Protein AF-A0A1I7WPS5-F1 (afdb_monomer)

Structure (mmCIF, N/CA/C/O backbone):
data_AF-A0A1I7WPS5-F1
#
_entry.id   AF-A0A1I7WPS5-F1
#
loop_
_atom_site.group_PDB
_atom_site.id
_atom_site.type_symbol
_atom_site.label_atom_id
_atom_site.label_alt_id
_atom_site.label_comp_id
_atom_site.label_asym_id
_atom_site.label_entity_id
_atom_site.label_seq_id
_atom_site.pdbx_PDB_ins_code
_atom_site.Cartn_x
_atom_site.Cartn_y
_atom_site.Cartn_z
_atom_site.occupancy
_atom_site.B_iso_or_equiv
_atom_site.auth_seq_id
_atom_site.auth_comp_id
_atom_site.auth_asym_id
_atom_site.auth_atom_id
_atom_site.pdbx_PDB_model_num
ATOM 1 N N . MET A 1 1 ? -42.623 -44.400 29.739 1.00 67.88 1 MET A N 1
ATOM 2 C CA . MET A 1 1 ? -42.065 -43.959 28.445 1.00 67.88 1 MET A CA 1
ATOM 3 C C . MET A 1 1 ? -41.723 -42.488 28.600 1.00 67.88 1 MET A C 1
ATOM 5 O O . MET A 1 1 ? -42.603 -41.739 29.002 1.00 67.88 1 MET A O 1
ATOM 9 N N . PHE A 1 2 ? -40.455 -42.109 28.442 1.00 77.88 2 PHE A N 1
ATOM 10 C CA . PHE A 1 2 ? -40.038 -40.705 28.512 1.00 77.88 2 PHE A CA 1
ATOM 11 C C . PHE A 1 2 ? -40.320 -40.068 27.149 1.00 77.88 2 PHE A C 1
ATOM 13 O O . PHE A 1 2 ? -40.057 -40.701 26.129 1.00 77.88 2 PHE A O 1
ATOM 20 N N . ILE A 1 3 ? -40.912 -38.878 27.134 1.00 79.94 3 ILE A N 1
ATOM 21 C CA . ILE A 1 3 ? -41.186 -38.133 25.903 1.00 79.94 3 ILE A CA 1
ATOM 22 C C . ILE A 1 3 ? -40.088 -37.085 25.791 1.00 79.94 3 ILE A C 1
ATOM 24 O O . ILE A 1 3 ? -39.922 -36.267 26.696 1.00 79.94 3 ILE A O 1
ATOM 28 N N . GLU A 1 4 ? -39.309 -37.156 24.719 1.00 84.88 4 GLU A N 1
ATOM 29 C CA . GLU A 1 4 ? -38.260 -36.182 24.444 1.00 84.88 4 GLU A CA 1
ATOM 30 C C . GLU A 1 4 ? -38.893 -34.837 24.084 1.00 84.88 4 GLU A C 1
ATOM 32 O O . GLU A 1 4 ? -39.862 -34.766 23.327 1.00 84.88 4 GLU A O 1
ATOM 37 N N . THR A 1 5 ? -38.362 -33.764 24.659 1.00 85.94 5 THR A N 1
ATOM 38 C CA . THR A 1 5 ? -38.745 -32.401 24.306 1.00 85.94 5 THR A CA 1
ATOM 39 C C . THR A 1 5 ? -37.765 -31.841 23.287 1.00 85.94 5 THR A C 1
ATOM 41 O O . THR A 1 5 ? -36.549 -31.937 23.458 1.00 85.94 5 THR A O 1
ATOM 44 N N . GLU A 1 6 ? -38.291 -31.213 22.238 1.00 84.38 6 GLU A N 1
ATOM 45 C CA . GLU A 1 6 ? -37.469 -30.474 21.284 1.00 84.38 6 GLU A CA 1
ATOM 46 C C . GLU A 1 6 ? -37.137 -29.078 21.807 1.00 84.38 6 GLU A C 1
ATOM 48 O O . GLU A 1 6 ? -37.946 -28.404 22.455 1.00 84.38 6 GLU A O 1
ATOM 53 N N . ARG A 1 7 ? -35.912 -28.635 21.523 1.00 79.06 7 ARG A N 1
ATOM 54 C CA . ARG A 1 7 ? -35.453 -27.304 21.898 1.00 79.06 7 ARG A CA 1
ATOM 55 C C . ARG A 1 7 ? -35.946 -26.293 20.869 1.00 79.06 7 ARG A C 1
ATOM 57 O O . ARG A 1 7 ? -35.802 -26.501 19.671 1.00 79.06 7 ARG A O 1
ATOM 64 N N . THR A 1 8 ? -36.462 -25.166 21.337 1.00 84.69 8 THR A N 1
ATOM 65 C CA . THR A 1 8 ? -36.801 -24.035 20.473 1.00 84.69 8 THR A CA 1
ATOM 66 C C . THR A 1 8 ? -35.539 -23.433 19.853 1.00 84.69 8 THR A C 1
ATOM 68 O O . THR A 1 8 ? -34.629 -22.990 20.560 1.00 84.69 8 THR A O 1
ATOM 71 N N . GLU A 1 9 ? -35.480 -23.410 18.520 1.00 80.50 9 GLU A N 1
ATOM 72 C CA . GLU A 1 9 ? -34.372 -22.798 17.788 1.00 80.50 9 GLU A CA 1
ATOM 73 C C . GLU A 1 9 ? -34.313 -21.282 18.023 1.00 80.50 9 GLU A C 1
ATOM 75 O O . GLU A 1 9 ? -35.327 -20.584 18.077 1.00 80.50 9 GLU A O 1
ATOM 80 N N . GLY A 1 10 ? -33.098 -20.756 18.186 1.00 75.00 10 GLY A N 1
ATOM 81 C CA . GLY A 1 10 ? -32.844 -19.316 18.287 1.00 75.00 10 GLY A CA 1
ATOM 82 C C . GLY A 1 10 ? -33.144 -18.668 19.643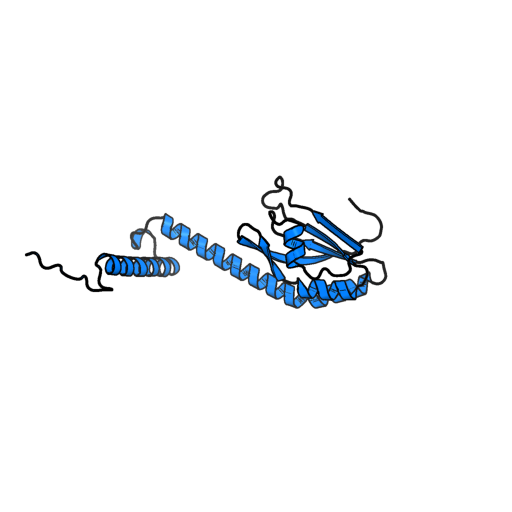 1.00 75.00 10 GLY A C 1
ATOM 83 O O . GLY A 1 10 ? -32.898 -17.468 19.798 1.00 75.00 10 GLY A O 1
ATOM 84 N N . VAL A 1 11 ? -33.630 -19.428 20.633 1.00 80.06 11 VAL A N 1
ATOM 85 C CA . VAL A 1 11 ? -33.875 -18.931 21.996 1.00 80.06 11 VAL A CA 1
ATOM 86 C C . VAL A 1 11 ? -33.084 -19.764 23.001 1.00 80.06 11 VAL A C 1
ATOM 88 O O . VAL A 1 11 ? -33.579 -20.695 23.633 1.00 80.06 11 VAL A O 1
ATOM 91 N N . SER A 1 12 ? -31.811 -19.406 23.153 1.00 85.25 12 SER A N 1
ATOM 92 C CA . SER A 1 12 ? -30.935 -19.930 24.197 1.00 85.25 12 SER A CA 1
ATOM 93 C C . SER A 1 12 ? -30.601 -18.830 25.200 1.00 85.25 12 SER A C 1
ATOM 95 O O . SER A 1 12 ? -30.326 -17.691 24.820 1.00 85.25 12 SER A O 1
ATOM 97 N N . THR A 1 13 ? -30.560 -19.170 26.488 1.00 88.06 13 THR A N 1
ATOM 98 C CA . THR A 1 13 ? -30.052 -18.266 27.531 1.00 88.06 13 THR A CA 1
ATOM 99 C C . THR A 1 13 ? -28.637 -17.786 27.205 1.00 88.06 13 THR A C 1
ATOM 101 O O . THR A 1 13 ? -28.341 -16.608 27.383 1.00 88.06 13 THR A O 1
ATOM 104 N N . SER A 1 14 ? -27.792 -18.650 26.634 1.00 85.62 14 SER A N 1
ATOM 105 C CA . SER A 1 14 ? -26.451 -18.283 26.163 1.00 85.62 14 SER A CA 1
ATOM 106 C C . SER A 1 14 ? -26.482 -17.251 25.030 1.00 85.62 14 SER A C 1
ATOM 108 O O . SER A 1 14 ? -25.713 -16.295 25.068 1.00 85.62 14 SER A O 1
ATOM 110 N N . ASP A 1 15 ? -27.402 -17.380 24.066 1.00 83.44 15 ASP A N 1
ATOM 111 C CA . ASP A 1 15 ? -27.525 -16.424 22.954 1.00 83.44 15 ASP A CA 1
ATOM 112 C C . ASP A 1 15 ? -27.966 -15.042 23.436 1.00 83.44 15 ASP A C 1
ATOM 114 O O . ASP A 1 15 ? -27.448 -14.020 22.978 1.00 83.44 15 ASP A O 1
ATOM 118 N N . VAL A 1 16 ? -28.902 -15.000 24.388 1.00 85.62 16 VAL A N 1
ATOM 119 C CA . VAL A 1 16 ? -29.347 -13.752 25.019 1.00 85.62 16 VAL A CA 1
ATOM 120 C C . VAL A 1 16 ? -28.184 -13.090 25.764 1.00 85.62 16 VAL A C 1
ATOM 122 O O . VAL A 1 16 ? -27.934 -11.900 25.570 1.00 85.62 16 VAL A O 1
ATOM 125 N N . VAL A 1 17 ? -27.416 -13.859 26.544 1.00 87.06 17 VAL A N 1
ATOM 126 C CA . VAL A 1 17 ? -26.230 -13.360 27.262 1.00 87.06 17 VAL A CA 1
ATOM 127 C C . VAL A 1 17 ? -25.177 -12.811 26.292 1.00 87.06 17 VAL A C 1
ATOM 129 O O . VAL A 1 17 ? -24.692 -11.696 26.482 1.00 87.06 17 VAL A O 1
ATOM 132 N N . CYS A 1 18 ? -24.863 -13.523 25.206 1.00 83.81 18 CYS A N 1
ATOM 133 C CA . CYS A 1 18 ? -23.894 -13.061 24.209 1.00 83.81 18 CYS A CA 1
ATOM 134 C C . CYS A 1 18 ? -24.326 -11.765 23.499 1.00 83.81 18 CYS A C 1
ATOM 136 O O . CYS A 1 18 ? -23.474 -10.935 23.172 1.00 83.81 18 CYS A O 1
ATOM 138 N N . ARG A 1 19 ? -25.630 -11.553 23.268 1.00 86.19 19 ARG A N 1
ATOM 139 C CA . ARG A 1 19 ? -26.151 -10.292 22.704 1.00 86.19 19 ARG A CA 1
ATOM 140 C C . ARG A 1 19 ? -25.960 -9.121 23.670 1.00 86.19 19 ARG A C 1
ATOM 142 O O . ARG A 1 19 ? -25.447 -8.086 23.254 1.00 86.19 19 ARG A O 1
ATOM 149 N N . ILE A 1 20 ? -26.277 -9.316 24.952 1.00 87.50 20 ILE A N 1
ATOM 150 C CA . ILE A 1 20 ? -26.088 -8.298 25.999 1.00 87.50 20 ILE A CA 1
ATOM 151 C C . ILE A 1 20 ? -24.611 -7.898 26.109 1.00 87.50 20 ILE A C 1
ATOM 153 O O . ILE A 1 20 ? -24.293 -6.710 26.118 1.00 87.50 20 ILE A O 1
ATOM 157 N N . ILE A 1 21 ? -23.698 -8.875 26.128 1.00 83.44 21 ILE A N 1
ATOM 158 C CA . ILE A 1 21 ? -22.249 -8.619 26.200 1.00 83.44 21 ILE A CA 1
ATOM 159 C C . ILE A 1 21 ? -21.765 -7.832 24.972 1.00 83.44 21 ILE A C 1
ATOM 161 O O . ILE A 1 21 ? -21.022 -6.862 25.106 1.00 83.44 21 ILE A O 1
ATOM 165 N N . ARG A 1 22 ? -22.226 -8.192 23.767 1.00 82.75 22 ARG A N 1
ATOM 166 C CA . ARG A 1 22 ? -21.873 -7.477 22.529 1.00 82.75 22 ARG A CA 1
ATOM 167 C C . ARG A 1 22 ? -22.302 -6.009 22.562 1.00 82.75 22 ARG A C 1
ATOM 169 O O . ARG A 1 22 ? -21.575 -5.140 22.074 1.00 82.75 22 ARG A O 1
ATOM 176 N N . ASP A 1 23 ? -23.483 -5.729 23.100 1.00 85.44 23 ASP A N 1
ATOM 177 C CA . ASP A 1 23 ? -23.988 -4.363 23.216 1.00 85.44 23 ASP A CA 1
ATOM 178 C C . ASP A 1 23 ? -23.282 -3.586 24.338 1.00 85.44 23 ASP A C 1
ATOM 180 O O . ASP A 1 23 ? -23.029 -2.387 24.179 1.00 85.44 23 ASP A O 1
ATOM 184 N N . TYR A 1 24 ? -22.849 -4.270 25.404 1.00 83.75 24 TYR A N 1
ATOM 185 C CA . TYR A 1 24 ? -21.986 -3.700 26.440 1.00 83.75 24 TYR A CA 1
ATOM 186 C C . TYR A 1 24 ? -20.623 -3.264 25.880 1.00 83.75 24 TYR A C 1
ATOM 188 O O . TYR A 1 24 ? -20.211 -2.124 26.097 1.00 83.75 24 TYR A O 1
ATOM 196 N N . ASP A 1 25 ? -19.965 -4.088 25.062 1.00 80.31 25 ASP A N 1
ATOM 197 C CA . ASP A 1 25 ? -18.700 -3.711 24.414 1.00 80.31 25 ASP A CA 1
ATOM 198 C C . ASP A 1 25 ? -18.851 -2.452 23.552 1.00 80.31 25 ASP A C 1
ATOM 200 O O . ASP A 1 25 ? -18.015 -1.544 23.597 1.00 80.31 25 ASP A O 1
ATOM 204 N N . LYS A 1 26 ? -19.937 -2.357 22.775 1.00 83.75 26 LYS A N 1
ATOM 205 C CA . LYS A 1 26 ? -20.237 -1.156 21.977 1.00 83.75 26 LYS A CA 1
ATOM 206 C C . LYS A 1 26 ? -20.476 0.068 22.862 1.00 83.75 26 LYS A C 1
ATOM 208 O O . LYS A 1 26 ? -20.020 1.161 22.519 1.00 83.75 26 LYS A O 1
ATOM 213 N N . TYR A 1 27 ? -21.184 -0.100 23.978 1.00 83.12 27 TYR A N 1
ATOM 214 C CA . TYR A 1 27 ? -21.426 0.962 24.952 1.00 83.12 27 TYR A CA 1
ATOM 215 C C . TYR A 1 27 ? -20.113 1.483 25.550 1.00 83.12 27 TYR A C 1
ATOM 217 O O . TYR A 1 27 ? -19.892 2.695 25.577 1.00 83.12 27 TYR A O 1
ATOM 225 N N . VAL A 1 28 ? -19.213 0.587 25.957 1.00 83.25 28 VAL A N 1
ATOM 226 C CA . VAL A 1 28 ? -17.917 0.939 26.551 1.00 83.25 28 VAL A CA 1
ATOM 227 C C . VAL A 1 28 ? -17.066 1.747 25.574 1.00 83.25 28 VAL A C 1
ATOM 229 O O . VAL A 1 28 ? -16.639 2.849 25.915 1.00 83.25 28 VAL A O 1
ATOM 232 N N . ARG A 1 29 ? -16.867 1.267 24.337 1.00 80.88 29 ARG A N 1
ATOM 233 C CA . ARG A 1 29 ? -16.031 1.980 23.347 1.00 80.88 29 ARG A CA 1
ATOM 234 C C . ARG A 1 29 ? -16.549 3.383 23.057 1.00 80.88 29 ARG A C 1
ATOM 236 O O . ARG A 1 29 ? -15.775 4.335 23.020 1.00 80.88 29 ARG A O 1
ATOM 243 N N . ARG A 1 30 ? -17.866 3.524 22.899 1.00 82.88 30 ARG A N 1
ATOM 244 C CA . ARG A 1 30 ? -18.506 4.807 22.597 1.00 82.88 30 ARG A CA 1
ATOM 245 C C . ARG A 1 30 ? -18.359 5.814 23.740 1.00 82.88 30 ARG A C 1
ATOM 247 O O . ARG A 1 30 ? -18.147 6.994 23.482 1.00 82.88 30 ARG A O 1
ATOM 254 N N . ASN A 1 31 ? -18.485 5.374 24.992 1.00 80.38 31 ASN A N 1
ATOM 255 C CA . ASN A 1 31 ? -18.332 6.266 26.144 1.00 80.38 31 ASN A CA 1
ATOM 256 C C . ASN A 1 31 ? -16.862 6.611 26.415 1.00 80.38 31 ASN A C 1
ATOM 258 O O . ASN A 1 31 ? -16.562 7.761 26.721 1.00 80.38 31 ASN A O 1
ATOM 262 N N . LEU A 1 32 ? -15.933 5.679 26.188 1.00 80.44 32 LEU A N 1
ATOM 263 C CA . LEU A 1 32 ? -14.500 5.983 26.227 1.00 80.44 32 LEU A CA 1
ATOM 264 C C . LEU A 1 32 ? -14.110 7.024 25.166 1.00 80.44 32 LEU A C 1
ATOM 266 O O . LEU A 1 32 ? -13.383 7.962 25.474 1.00 80.44 32 LEU A O 1
ATOM 270 N N . GLN A 1 33 ? -14.645 6.921 23.943 1.00 78.31 33 GLN A N 1
ATOM 271 C CA . GLN A 1 33 ? -14.448 7.932 22.891 1.00 78.31 33 GLN A CA 1
ATOM 272 C C . GLN A 1 33 ? -15.013 9.312 23.263 1.00 78.31 33 GLN A C 1
ATOM 274 O O . GLN A 1 33 ? -14.508 10.325 22.790 1.00 78.31 33 GLN A O 1
ATOM 279 N N . ARG A 1 34 ? -16.041 9.365 24.117 1.00 81.81 34 ARG A N 1
ATOM 280 C CA . ARG A 1 34 ? -16.627 10.613 24.635 1.00 81.81 34 ARG A CA 1
ATOM 281 C C . ARG A 1 34 ? -15.880 11.197 25.837 1.00 81.81 34 ARG A C 1
ATOM 283 O O . ARG A 1 34 ? -16.218 12.297 26.255 1.00 81.81 34 ARG A O 1
ATOM 290 N N . GLY A 1 35 ? -14.881 10.491 26.369 1.00 76.75 35 GLY A N 1
ATOM 291 C CA . GLY A 1 35 ? -14.031 10.969 27.462 1.00 76.75 35 GLY A CA 1
ATOM 292 C C . GLY A 1 35 ? -14.410 10.480 28.862 1.00 76.75 35 GLY A C 1
ATOM 293 O O . GLY A 1 35 ? -13.817 10.950 29.828 1.00 76.75 35 GLY A O 1
ATOM 294 N N . TYR A 1 36 ? -15.349 9.536 28.997 1.00 80.69 36 TYR A N 1
ATOM 295 C CA . TYR A 1 36 ? -15.648 8.921 30.297 1.00 80.69 36 TYR A CA 1
ATOM 296 C C . TYR A 1 36 ? -14.483 8.051 30.782 1.00 80.69 36 TYR A C 1
ATOM 298 O O . TYR A 1 36 ? -13.814 7.379 29.991 1.00 80.69 36 TYR A O 1
ATOM 306 N N . SER A 1 37 ? -14.244 8.039 32.093 1.00 73.62 37 SER A N 1
ATOM 307 C CA . SER A 1 37 ? -13.131 7.292 32.683 1.00 73.62 37 SER A CA 1
ATOM 308 C C . SER A 1 37 ? -13.448 5.799 32.792 1.00 73.62 37 SER A C 1
ATOM 310 O O . SER A 1 37 ? -14.566 5.396 33.108 1.00 73.62 37 SER A O 1
ATOM 312 N N . ALA A 1 38 ? -12.430 4.950 32.621 1.00 74.31 38 ALA A N 1
ATOM 313 C CA . ALA A 1 38 ? -12.534 3.496 32.805 1.00 74.31 38 ALA A CA 1
ATOM 314 C C . ALA A 1 38 ? -13.156 3.113 34.161 1.00 74.31 38 ALA A C 1
ATOM 316 O O . ALA A 1 38 ? -13.923 2.156 34.262 1.00 74.31 38 ALA A O 1
ATOM 317 N N . LYS A 1 39 ? -12.832 3.904 35.196 1.00 75.12 39 LYS A N 1
ATOM 318 C CA . LYS A 1 39 ? -13.329 3.723 36.564 1.00 75.12 39 LYS A CA 1
ATOM 319 C C . LYS A 1 39 ? -14.836 3.966 36.672 1.00 75.12 39 LYS A C 1
ATOM 321 O O . LYS A 1 39 ? -15.492 3.277 37.440 1.00 75.12 39 LYS A O 1
ATOM 326 N N . GLU A 1 40 ? -15.380 4.898 35.892 1.00 78.81 40 GLU A N 1
ATOM 327 C CA . GLU A 1 40 ? -16.816 5.226 35.872 1.00 78.81 40 GLU A CA 1
ATOM 328 C C . GLU A 1 40 ? -17.630 4.167 35.122 1.00 78.81 40 GLU A C 1
ATOM 330 O O . GLU A 1 40 ? -18.792 3.927 35.432 1.00 78.81 40 GLU A O 1
ATOM 335 N N . LEU A 1 41 ? -17.003 3.497 34.154 1.00 78.38 41 LEU A N 1
ATOM 336 C CA . LEU A 1 41 ? -17.609 2.434 33.351 1.00 78.38 41 LEU A CA 1
ATOM 337 C C . LEU A 1 41 ? -17.407 1.029 33.951 1.00 78.38 41 LEU A C 1
ATOM 339 O O . LEU A 1 41 ? -17.876 0.052 33.370 1.00 78.38 41 LEU A O 1
ATOM 343 N N . ASN A 1 42 ? -16.722 0.926 35.099 1.00 75.31 42 ASN A N 1
ATOM 344 C CA . ASN A 1 42 ? -16.299 -0.326 35.738 1.00 75.31 42 ASN A CA 1
ATOM 345 C C . ASN A 1 42 ? -15.574 -1.289 34.773 1.00 75.31 42 ASN A C 1
ATOM 347 O O . ASN A 1 42 ? -15.730 -2.508 34.843 1.00 75.31 42 ASN A O 1
ATOM 351 N N . VAL A 1 43 ? -14.786 -0.733 33.848 1.00 77.69 43 VAL A N 1
ATOM 352 C CA . VAL A 1 43 ? -13.994 -1.501 32.882 1.00 77.69 43 VAL A CA 1
ATOM 353 C C . VAL A 1 43 ? -12.517 -1.444 33.241 1.00 77.69 43 VAL A C 1
ATOM 355 O O . VAL A 1 43 ? -11.975 -0.398 33.598 1.00 77.69 43 VAL A O 1
ATOM 358 N N . GLY A 1 44 ? -11.844 -2.590 33.142 1.00 72.31 44 GLY A N 1
ATOM 359 C CA . GLY A 1 44 ? -10.414 -2.686 33.415 1.00 72.31 44 GLY A CA 1
ATOM 360 C C . GLY A 1 44 ? -9.569 -1.828 32.463 1.00 72.31 44 GLY A C 1
ATOM 361 O O . GLY A 1 44 ? -9.937 -1.589 31.312 1.00 72.31 44 GLY A O 1
ATOM 362 N N . PHE A 1 45 ? -8.386 -1.418 32.929 1.00 68.19 45 PHE A N 1
ATOM 363 C CA . PHE A 1 45 ? -7.419 -0.586 32.192 1.00 68.19 45 PHE A CA 1
ATOM 364 C C . PHE A 1 45 ? -7.083 -1.108 30.778 1.00 68.19 45 PHE A C 1
ATOM 366 O O . PHE A 1 45 ? -6.850 -0.327 29.855 1.00 68.19 45 PHE A O 1
ATOM 373 N N . LEU A 1 46 ? -7.118 -2.430 30.584 1.00 65.69 46 LEU A N 1
ATOM 374 C CA . LEU A 1 46 ? -6.806 -3.093 29.314 1.00 65.69 46 LEU A CA 1
ATOM 375 C C . LEU A 1 46 ? -7.786 -2.732 28.187 1.00 65.69 46 LEU A C 1
ATOM 377 O O . LEU A 1 46 ? -7.351 -2.485 27.063 1.00 65.69 46 LEU A O 1
ATOM 381 N N . ALA A 1 47 ? -9.088 -2.637 28.482 1.00 66.94 47 ALA A N 1
ATOM 382 C CA . ALA A 1 47 ? -10.100 -2.294 27.480 1.00 66.94 47 ALA A CA 1
ATOM 383 C C . ALA A 1 47 ? -9.920 -0.858 26.965 1.00 66.94 47 ALA A C 1
ATOM 385 O O . ALA A 1 47 ? -10.122 -0.574 25.784 1.00 66.94 47 ALA A O 1
ATOM 386 N N . VAL A 1 48 ? -9.489 0.051 27.841 1.00 68.62 48 VAL A N 1
ATOM 387 C CA . VAL A 1 48 ? -9.190 1.438 27.469 1.00 68.62 48 VAL A CA 1
ATOM 388 C C . VAL A 1 48 ? -7.925 1.523 26.628 1.00 68.62 48 VAL A C 1
ATOM 390 O O . VAL A 1 48 ? -7.942 2.156 25.575 1.00 68.62 48 VAL A O 1
ATOM 393 N N . SER A 1 49 ? -6.858 0.834 27.041 1.00 71.94 49 SER A N 1
ATOM 394 C CA . SER A 1 49 ? -5.603 0.774 26.283 1.00 71.94 49 SER A CA 1
ATOM 395 C C . SER A 1 49 ? -5.827 0.254 24.857 1.00 71.94 49 SER A C 1
ATOM 397 O O . SER A 1 49 ? -5.378 0.875 23.894 1.00 71.94 49 SER A O 1
ATOM 399 N N . MET A 1 50 ? -6.625 -0.810 24.706 1.00 71.19 50 MET A N 1
ATOM 400 C CA . MET A 1 50 ? -6.990 -1.375 23.403 1.00 71.19 50 MET A CA 1
ATOM 401 C C . MET A 1 50 ? -7.714 -0.355 22.510 1.00 71.19 50 MET A C 1
ATOM 403 O O . MET A 1 50 ? -7.387 -0.233 21.335 1.00 71.19 50 MET A O 1
ATOM 407 N N . ASN A 1 51 ? -8.652 0.426 23.061 1.00 68.81 51 ASN A N 1
ATOM 408 C CA . ASN A 1 51 ? -9.363 1.466 22.304 1.00 68.81 51 ASN A CA 1
ATOM 409 C C . ASN A 1 51 ? -8.439 2.603 21.850 1.00 68.81 51 ASN A C 1
ATOM 411 O O . ASN A 1 51 ? -8.537 3.067 20.716 1.00 68.81 51 ASN A O 1
ATOM 415 N N . VAL A 1 52 ? -7.524 3.049 22.713 1.00 76.38 52 VAL A N 1
ATOM 416 C CA . VAL A 1 52 ? -6.556 4.101 22.364 1.00 76.38 52 VAL A CA 1
ATOM 417 C C . VAL A 1 52 ? -5.595 3.617 21.280 1.00 76.38 52 VAL A C 1
ATOM 419 O O . VAL A 1 52 ? -5.305 4.358 20.339 1.00 76.38 52 VAL A O 1
ATOM 422 N N . ILE A 1 53 ? -5.117 2.376 21.391 1.00 80.75 53 ILE A N 1
ATOM 423 C CA . ILE A 1 53 ? -4.272 1.743 20.374 1.00 80.75 53 ILE A CA 1
ATOM 424 C C . ILE A 1 53 ? -5.039 1.626 19.057 1.00 80.75 53 ILE A C 1
ATOM 426 O O . ILE A 1 53 ? -4.498 1.998 18.020 1.00 80.75 53 ILE A O 1
ATOM 430 N N . GLN A 1 54 ? -6.303 1.201 19.097 1.00 75.50 54 GLN A N 1
ATOM 431 C CA . GLN A 1 54 ? -7.135 1.074 17.905 1.00 75.50 54 GLN A CA 1
ATOM 432 C C . GLN A 1 54 ? -7.292 2.417 17.178 1.00 75.50 54 GLN A C 1
ATOM 434 O O . GLN A 1 54 ? -6.993 2.495 15.994 1.00 75.50 54 GLN A O 1
ATOM 439 N N . ASN A 1 55 ? -7.615 3.500 17.892 1.00 78.62 55 ASN A N 1
ATOM 440 C CA . ASN A 1 55 ? -7.728 4.836 17.291 1.00 78.62 55 ASN A CA 1
ATOM 441 C C . ASN A 1 55 ? -6.396 5.321 16.676 1.00 78.62 55 ASN A C 1
ATOM 443 O O . ASN A 1 55 ? -6.375 5.958 15.620 1.00 78.62 55 ASN A O 1
ATOM 447 N N . LYS A 1 56 ? -5.257 5.022 17.320 1.00 80.69 56 LYS A N 1
ATOM 448 C CA . LYS A 1 56 ? -3.929 5.334 16.765 1.00 80.69 56 LYS A CA 1
ATOM 449 C C . LYS A 1 56 ? -3.654 4.539 15.491 1.00 80.69 56 LYS A C 1
ATOM 451 O O . LYS A 1 56 ? -3.153 5.103 14.526 1.00 80.69 56 LYS A O 1
ATOM 456 N N . VAL A 1 57 ? -3.998 3.255 15.472 1.00 76.50 57 VAL A N 1
ATOM 457 C CA . VAL A 1 57 ? -3.851 2.403 14.287 1.00 76.50 57 VAL A CA 1
ATOM 458 C C . VAL A 1 57 ? -4.758 2.886 13.156 1.00 76.50 57 VAL A C 1
ATOM 460 O O . VAL A 1 57 ? -4.302 2.977 12.020 1.00 76.50 57 VAL A O 1
ATOM 463 N N . ASP A 1 58 ? -6.003 3.248 13.454 1.00 79.06 58 ASP A N 1
ATOM 464 C CA . ASP A 1 58 ? -6.968 3.705 12.453 1.00 79.06 58 ASP A CA 1
ATOM 465 C C . ASP A 1 58 ? -6.547 5.051 11.840 1.00 79.06 58 ASP A C 1
ATOM 467 O O . ASP A 1 58 ? -6.520 5.183 10.618 1.00 79.06 58 ASP A O 1
ATOM 471 N N . SER A 1 59 ? -6.083 6.007 12.654 1.00 80.75 59 SER A N 1
ATOM 472 C CA . SER A 1 59 ? -5.548 7.286 12.147 1.00 80.75 59 SER A CA 1
ATOM 473 C C . SER A 1 59 ? -4.244 7.138 11.353 1.00 80.75 59 SER A C 1
ATOM 475 O O . SER A 1 59 ? -3.985 7.913 10.432 1.00 8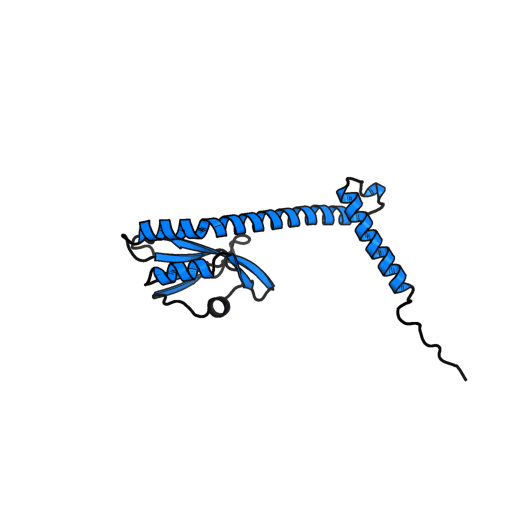0.75 59 SER A O 1
ATOM 477 N N . LEU A 1 60 ? -3.408 6.144 11.672 1.00 77.75 60 LEU A N 1
ATOM 478 C CA . LEU A 1 60 ? -2.234 5.808 10.862 1.00 77.75 60 LEU A CA 1
ATOM 479 C C . LEU A 1 60 ? -2.634 5.192 9.520 1.00 77.75 60 LEU A C 1
ATOM 481 O O . LEU A 1 60 ? -2.051 5.552 8.496 1.00 77.75 60 LEU A O 1
ATOM 485 N N . LYS A 1 61 ? -3.632 4.300 9.517 1.00 75.50 61 LYS A N 1
ATOM 486 C CA . LYS A 1 61 ? -4.182 3.714 8.289 1.00 75.50 61 LYS A CA 1
ATOM 487 C C . LYS A 1 61 ? -4.741 4.798 7.374 1.00 75.50 61 LYS A C 1
ATOM 489 O O . LYS A 1 61 ? -4.356 4.842 6.210 1.00 75.50 61 LYS A O 1
ATOM 494 N N . GLU A 1 62 ? -5.563 5.699 7.901 1.00 78.25 62 GLU A N 1
ATOM 495 C CA . GLU A 1 62 ? -6.148 6.809 7.141 1.00 78.25 62 GLU A CA 1
ATOM 496 C C . GLU A 1 62 ? -5.070 7.700 6.510 1.00 78.25 62 GLU A C 1
ATOM 498 O O . GLU A 1 62 ? -5.042 7.853 5.290 1.00 78.25 62 GLU A O 1
ATOM 503 N N . LYS A 1 63 ? -4.085 8.155 7.299 1.00 79.31 63 LYS A N 1
ATOM 504 C CA . LYS A 1 63 ? -2.945 8.928 6.778 1.00 79.31 63 LYS A CA 1
ATOM 505 C C . LYS A 1 63 ? -2.183 8.175 5.694 1.00 79.31 63 LYS A C 1
ATOM 507 O O . LYS A 1 63 ? -1.821 8.755 4.676 1.00 79.31 63 LYS A O 1
ATOM 512 N N . SER A 1 64 ? -1.916 6.883 5.893 1.00 73.75 64 SER A N 1
ATOM 513 C CA . SER A 1 64 ? -1.207 6.083 4.889 1.00 73.75 64 SER A CA 1
ATOM 514 C C . SER A 1 64 ? -1.980 5.963 3.573 1.00 73.75 64 SER A C 1
ATOM 516 O O . SER A 1 64 ? -1.369 6.087 2.514 1.00 73.75 64 SER A O 1
ATOM 518 N N . LEU A 1 65 ? -3.307 5.795 3.625 1.00 76.69 65 LEU A N 1
ATOM 519 C CA . LEU A 1 65 ? -4.165 5.773 2.439 1.00 76.69 65 LEU A CA 1
ATOM 520 C C . LEU A 1 65 ? -4.162 7.130 1.721 1.00 76.69 65 LEU A C 1
ATOM 522 O O . LEU A 1 65 ? -4.035 7.171 0.499 1.00 76.69 65 LEU A O 1
ATOM 526 N N . GLU A 1 66 ? -4.228 8.238 2.462 1.00 81.81 66 GLU A N 1
ATOM 527 C CA . GLU A 1 66 ? -4.121 9.588 1.895 1.00 81.81 66 GLU A CA 1
ATOM 528 C C . GLU A 1 66 ? -2.775 9.825 1.197 1.00 81.81 66 GLU A C 1
ATOM 530 O O . GLU A 1 66 ? -2.742 10.338 0.075 1.00 81.81 6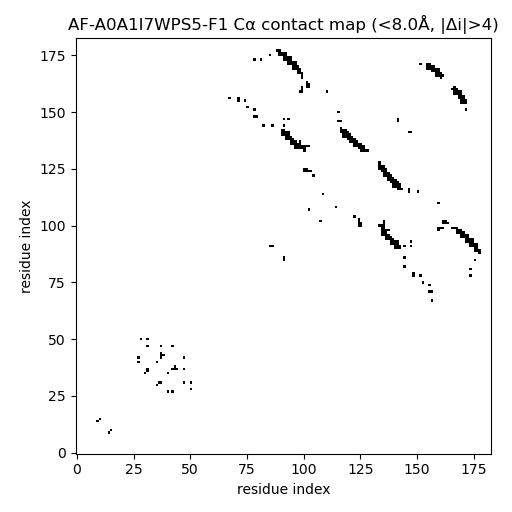6 GLU A O 1
ATOM 535 N N . PHE A 1 67 ? -1.661 9.413 1.816 1.00 78.38 67 PHE A N 1
ATOM 536 C CA . PHE A 1 67 ? -0.332 9.497 1.204 1.00 78.38 67 PHE A CA 1
ATOM 537 C C . PHE A 1 67 ? -0.250 8.691 -0.095 1.00 78.38 67 PHE A C 1
ATOM 539 O O . PHE A 1 67 ? 0.317 9.180 -1.069 1.00 78.38 67 PHE A O 1
ATOM 546 N N . ILE A 1 68 ? -0.832 7.488 -0.132 1.00 73.00 68 ILE A N 1
ATOM 547 C CA . ILE A 1 68 ? -0.857 6.645 -1.335 1.00 73.00 68 ILE A CA 1
ATOM 548 C C . ILE A 1 68 ? -1.685 7.301 -2.437 1.00 73.00 68 ILE A C 1
ATOM 550 O O . ILE A 1 68 ? -1.221 7.377 -3.570 1.00 73.00 68 ILE A O 1
ATOM 554 N N . ASN A 1 69 ? -2.869 7.823 -2.115 1.00 78.00 69 ASN A N 1
ATOM 555 C CA . ASN A 1 69 ? -3.712 8.515 -3.091 1.00 78.00 69 ASN A CA 1
ATOM 556 C C . ASN A 1 69 ? -3.014 9.759 -3.655 1.00 78.00 69 ASN A C 1
ATOM 558 O O . ASN A 1 69 ? -3.017 9.976 -4.865 1.00 78.00 69 ASN A O 1
ATOM 562 N N . THR A 1 70 ? -2.353 10.530 -2.789 1.00 80.00 70 THR A N 1
ATOM 563 C CA . THR A 1 70 ? -1.579 11.716 -3.186 1.00 80.00 70 THR A CA 1
ATOM 564 C C . THR A 1 70 ? -0.366 11.347 -4.041 1.00 80.00 70 THR A C 1
ATOM 566 O O . THR A 1 70 ? -0.023 12.063 -4.981 1.00 80.00 70 THR A O 1
ATOM 569 N N . TRP A 1 71 ? 0.305 10.236 -3.724 1.00 74.88 71 TRP A N 1
ATOM 570 C CA . TRP A 1 71 ? 1.424 9.733 -4.515 1.00 74.88 71 TRP A CA 1
ATOM 571 C C . TRP A 1 71 ? 0.950 9.255 -5.887 1.00 74.88 71 TRP A C 1
ATOM 573 O O . TRP A 1 71 ? 1.507 9.677 -6.892 1.00 74.88 71 TRP A O 1
ATOM 583 N N . LYS A 1 72 ? -0.139 8.481 -5.934 1.00 74.25 72 LYS A N 1
ATOM 584 C CA . LYS A 1 72 ? -0.746 7.971 -7.165 1.00 74.25 72 LYS A CA 1
ATOM 585 C C . LYS A 1 72 ? -1.211 9.084 -8.105 1.00 74.25 72 LYS A C 1
ATOM 587 O O . LYS A 1 72 ? -1.090 8.941 -9.311 1.00 74.25 72 LYS A O 1
ATOM 592 N N . SER A 1 73 ? -1.714 10.203 -7.576 1.00 78.38 73 SER A N 1
ATOM 593 C CA . SER A 1 73 ? -2.126 11.338 -8.413 1.00 78.38 73 SER A CA 1
ATOM 594 C C . SER A 1 73 ? -0.955 12.162 -8.957 1.00 78.38 73 SER A C 1
ATOM 596 O O . SER A 1 73 ? -1.147 12.925 -9.892 1.00 78.38 73 SER A O 1
ATOM 598 N N . ARG A 1 74 ? 0.232 12.080 -8.339 1.00 78.94 74 ARG A N 1
ATOM 599 C CA . ARG A 1 74 ? 1.426 12.865 -8.717 1.00 78.94 74 ARG A CA 1
ATOM 600 C C . ARG A 1 74 ? 2.492 12.044 -9.435 1.00 78.94 74 ARG A C 1
ATOM 602 O O . ARG A 1 74 ? 3.402 12.614 -10.029 1.00 78.94 74 ARG A O 1
ATOM 609 N N . SER A 1 75 ? 2.423 10.722 -9.332 1.00 74.88 75 SER A N 1
ATOM 610 C CA . SER A 1 75 ? 3.413 9.807 -9.887 1.00 74.88 75 SER A CA 1
ATOM 611 C C . SER A 1 75 ? 3.497 9.909 -11.398 1.00 74.88 75 SER A C 1
ATOM 613 O O . SER A 1 75 ? 4.598 9.838 -11.915 1.00 74.88 75 SER A O 1
ATOM 615 N N . ASP A 1 76 ? 2.375 10.094 -12.094 1.00 75.81 76 ASP A N 1
ATOM 616 C CA . ASP A 1 76 ? 2.346 10.048 -13.558 1.00 75.81 76 ASP A CA 1
ATOM 617 C C . ASP A 1 76 ? 3.110 11.231 -14.158 1.00 75.81 76 ASP A C 1
ATOM 619 O O . ASP A 1 76 ? 3.896 11.052 -15.085 1.00 75.81 76 ASP A O 1
ATOM 623 N N . ASP A 1 77 ? 2.942 12.422 -13.579 1.00 80.81 77 ASP A N 1
ATOM 624 C CA . ASP A 1 77 ? 3.695 13.618 -13.964 1.00 80.81 77 ASP A CA 1
ATOM 625 C C . ASP A 1 77 ? 5.170 13.477 -13.574 1.00 80.81 77 ASP A C 1
ATOM 627 O O . ASP A 1 77 ? 6.054 13.732 -14.383 1.00 80.81 77 ASP A O 1
ATOM 631 N N . PHE A 1 78 ? 5.452 12.962 -12.372 1.00 76.75 78 PHE A N 1
ATOM 632 C CA . PHE A 1 78 ? 6.826 12.727 -11.925 1.00 76.75 78 PHE A CA 1
ATOM 633 C C . PHE A 1 78 ? 7.568 11.711 -12.806 1.00 76.75 78 PHE A C 1
ATOM 635 O O . PHE A 1 78 ? 8.742 11.897 -13.114 1.00 76.75 78 PHE A O 1
ATOM 642 N N . ILE A 1 79 ? 6.892 10.631 -13.203 1.00 75.88 79 ILE A N 1
ATOM 643 C CA . ILE A 1 79 ? 7.428 9.599 -14.090 1.00 75.88 79 ILE A CA 1
ATOM 644 C C . ILE A 1 79 ? 7.711 10.208 -15.461 1.00 75.88 79 ILE A C 1
ATOM 646 O O . ILE A 1 79 ? 8.809 10.016 -15.967 1.00 75.88 79 ILE A O 1
ATOM 650 N N . LYS A 1 80 ? 6.774 10.974 -16.034 1.00 77.50 80 LYS A N 1
ATOM 651 C CA . LYS A 1 80 ? 6.958 11.638 -17.335 1.00 77.50 80 LYS A CA 1
ATOM 652 C C . LYS A 1 80 ? 8.102 12.648 -17.325 1.00 77.50 80 LYS A C 1
ATOM 654 O O . LYS A 1 80 ? 8.944 12.592 -18.212 1.00 77.50 80 LYS A O 1
ATOM 659 N N . ASP A 1 81 ? 8.170 13.517 -16.319 1.00 81.81 81 ASP A N 1
ATOM 660 C CA . ASP A 1 81 ? 9.239 14.515 -16.190 1.00 81.81 81 ASP A CA 1
ATOM 661 C C . ASP A 1 81 ? 10.612 13.847 -16.028 1.00 81.81 81 ASP A C 1
ATOM 663 O O . ASP A 1 81 ? 11.614 14.277 -16.607 1.00 81.81 81 ASP A O 1
ATOM 667 N N . PHE A 1 82 ? 10.669 12.766 -15.242 1.00 74.62 82 PHE A N 1
ATOM 668 C CA . PHE A 1 82 ? 11.884 11.980 -15.057 1.00 74.62 82 PHE A CA 1
ATOM 669 C C . PHE A 1 82 ? 12.313 11.306 -16.362 1.00 74.62 82 PHE A C 1
ATOM 671 O O . PHE A 1 82 ? 13.475 11.392 -16.750 1.00 74.62 82 PHE A O 1
ATOM 678 N N . LEU A 1 83 ? 11.370 10.662 -17.045 1.00 74.00 83 LEU A N 1
ATOM 679 C CA . LEU A 1 83 ? 11.567 10.042 -18.347 1.00 74.00 83 LEU A CA 1
ATOM 680 C C . LEU A 1 83 ? 12.140 11.070 -19.341 1.00 74.00 83 LEU A C 1
ATOM 682 O O . LEU A 1 83 ? 13.261 10.887 -19.807 1.00 74.00 83 LEU A O 1
ATOM 686 N N . ASP A 1 84 ? 11.476 12.212 -19.543 1.00 78.62 84 ASP A N 1
ATOM 687 C CA . ASP A 1 84 ? 11.923 13.274 -20.462 1.00 78.62 84 ASP A CA 1
ATOM 688 C C . ASP A 1 84 ? 13.333 13.800 -20.139 1.00 78.62 84 ASP A C 1
ATOM 690 O O . ASP A 1 84 ? 14.166 14.009 -21.026 1.00 78.62 84 ASP A O 1
ATOM 694 N N . THR A 1 85 ? 13.643 13.936 -18.848 1.00 78.62 85 THR A N 1
ATOM 695 C CA . THR A 1 85 ? 14.961 14.393 -18.391 1.00 78.62 85 THR A CA 1
ATOM 696 C C . THR A 1 85 ? 16.062 13.366 -18.672 1.00 78.62 85 THR A C 1
ATOM 698 O O . THR A 1 85 ? 17.175 13.743 -19.047 1.00 78.62 85 THR A O 1
ATOM 701 N N . PHE A 1 86 ? 15.784 12.074 -18.479 1.00 70.56 86 PHE A N 1
ATOM 702 C CA . PHE A 1 86 ? 16.803 11.021 -18.480 1.00 70.56 86 PHE A CA 1
ATOM 703 C C . PHE A 1 86 ? 16.847 10.168 -19.759 1.00 70.56 86 PHE A C 1
ATOM 705 O O . PHE A 1 86 ? 17.852 9.490 -19.965 1.00 70.56 86 PHE A O 1
ATOM 712 N N . HIS A 1 87 ? 15.875 10.287 -20.675 1.00 65.12 87 HIS A N 1
ATOM 713 C CA . HIS A 1 87 ? 15.924 9.671 -22.015 1.00 65.12 87 HIS A CA 1
ATOM 714 C C . HIS A 1 87 ? 17.181 10.047 -22.808 1.00 65.12 87 HIS A C 1
ATOM 716 O O . HIS A 1 87 ? 17.636 9.287 -23.660 1.00 65.12 87 HIS A O 1
ATOM 722 N N . ARG A 1 88 ? 17.757 11.227 -22.545 1.00 63.62 88 ARG A N 1
ATOM 723 C CA . ARG A 1 88 ? 18.943 11.721 -23.259 1.00 63.62 88 ARG A CA 1
ATOM 724 C C . ARG A 1 88 ? 20.262 11.086 -22.811 1.00 63.62 88 ARG A C 1
ATOM 726 O O . ARG A 1 88 ? 21.201 11.092 -23.599 1.00 63.62 88 ARG A O 1
ATOM 733 N N . ASP A 1 89 ? 20.331 10.556 -21.588 1.00 57.56 89 ASP A N 1
ATOM 734 C CA . ASP A 1 89 ? 21.590 10.169 -20.927 1.00 57.56 89 ASP A CA 1
ATOM 735 C C . ASP A 1 89 ? 21.753 8.643 -20.731 1.00 57.56 89 ASP A C 1
ATOM 737 O O . ASP A 1 89 ? 22.799 8.207 -20.248 1.00 57.56 89 ASP A O 1
ATOM 741 N N . GLY A 1 90 ? 20.771 7.814 -21.118 1.00 60.28 90 GLY A N 1
ATOM 742 C CA . GLY A 1 90 ? 20.904 6.350 -21.153 1.00 60.28 90 GLY A CA 1
ATOM 743 C C . GLY A 1 90 ? 19.821 5.561 -20.403 1.00 60.28 90 GLY A C 1
ATOM 744 O O . GLY A 1 90 ? 18.784 6.089 -20.014 1.00 60.28 90 GLY A O 1
ATOM 745 N N . ARG A 1 91 ? 20.072 4.253 -20.241 1.00 64.06 91 ARG A N 1
ATOM 746 C CA . ARG A 1 91 ? 19.105 3.229 -19.796 1.00 64.06 91 ARG A CA 1
ATOM 747 C C . ARG A 1 91 ? 18.482 3.521 -18.426 1.00 64.06 91 ARG A C 1
ATOM 749 O O . ARG A 1 91 ? 19.179 3.785 -17.441 1.00 64.06 91 ARG A O 1
ATOM 756 N N . LEU A 1 92 ? 17.164 3.360 -18.344 1.00 69.31 92 LEU A N 1
ATOM 757 C CA . LEU A 1 92 ? 16.391 3.562 -17.124 1.00 69.31 92 LEU A CA 1
ATOM 758 C C . LEU A 1 92 ? 16.230 2.263 -16.339 1.00 69.31 92 LEU A C 1
ATOM 760 O O . LEU A 1 92 ? 15.891 1.210 -16.878 1.00 69.31 92 LEU A O 1
ATOM 764 N N . ASN A 1 93 ? 16.455 2.351 -15.029 1.00 71.94 93 ASN A N 1
ATOM 765 C CA . ASN A 1 93 ? 16.236 1.238 -14.119 1.00 71.94 93 ASN A CA 1
ATOM 766 C C . ASN A 1 93 ? 15.046 1.548 -13.219 1.00 71.94 93 ASN A C 1
ATOM 768 O O . ASN A 1 93 ? 14.991 2.592 -12.562 1.00 71.94 93 ASN A O 1
ATOM 772 N N . VAL A 1 94 ? 14.105 0.616 -13.149 1.00 75.94 94 VAL A N 1
ATOM 773 C CA . VAL A 1 94 ? 12.982 0.689 -12.221 1.00 75.94 94 VAL A CA 1
ATOM 774 C C . VAL A 1 94 ? 13.330 -0.117 -10.988 1.00 75.94 94 VAL A C 1
ATOM 776 O O . VAL A 1 94 ? 13.710 -1.284 -11.057 1.00 75.94 94 VAL A O 1
ATOM 779 N N . ILE A 1 95 ? 13.174 0.510 -9.830 1.00 74.81 95 ILE A N 1
ATOM 780 C CA . ILE A 1 95 ? 13.365 -0.139 -8.543 1.00 74.81 95 ILE A CA 1
ATOM 781 C C . ILE A 1 95 ? 12.005 -0.274 -7.880 1.00 74.81 95 ILE A C 1
ATOM 783 O O . ILE A 1 95 ? 11.395 0.717 -7.474 1.00 74.81 95 ILE A O 1
ATOM 787 N N . MET A 1 96 ? 11.555 -1.507 -7.685 1.00 77.00 96 MET A N 1
ATOM 788 C CA . MET A 1 96 ? 10.471 -1.780 -6.753 1.00 77.00 96 MET A CA 1
ATOM 789 C C . MET A 1 96 ? 11.029 -1.811 -5.336 1.00 77.00 96 MET A C 1
ATOM 791 O O . MET A 1 96 ? 11.796 -2.704 -4.967 1.00 77.00 96 MET A O 1
ATOM 795 N N . ARG A 1 97 ? 10.653 -0.813 -4.533 1.00 72.00 97 ARG A N 1
ATOM 796 C CA . ARG A 1 97 ? 11.015 -0.726 -3.113 1.00 72.00 97 ARG A CA 1
ATOM 797 C C . ARG A 1 97 ? 9.813 -1.053 -2.233 1.00 72.00 97 ARG A C 1
ATOM 799 O O . ARG A 1 97 ? 8.671 -0.858 -2.638 1.00 72.00 97 ARG A O 1
ATOM 806 N N . ARG A 1 98 ? 10.108 -1.458 -0.992 1.00 69.44 98 ARG A N 1
ATOM 807 C CA . ARG A 1 98 ? 9.125 -1.821 0.049 1.00 69.44 98 ARG A CA 1
ATOM 808 C C . ARG A 1 98 ? 8.311 -3.073 -0.289 1.00 69.44 98 ARG A C 1
ATOM 810 O O . ARG A 1 98 ? 7.152 -3.172 0.099 1.00 69.44 98 ARG A O 1
ATOM 817 N N . LEU A 1 99 ? 8.933 -4.030 -0.976 1.00 76.62 99 LEU A N 1
ATOM 818 C CA . LEU A 1 99 ? 8.342 -5.353 -1.132 1.00 76.62 99 LEU A CA 1
ATOM 819 C C . LEU A 1 99 ? 8.338 -6.083 0.224 1.00 76.62 99 LEU A C 1
ATOM 821 O O . LEU A 1 99 ? 9.204 -5.804 1.069 1.00 76.62 99 LEU A O 1
ATOM 825 N N . PRO A 1 100 ? 7.381 -7.001 0.449 1.00 72.69 100 PRO A N 1
ATOM 826 C CA . PRO A 1 100 ? 7.313 -7.766 1.685 1.00 72.69 100 PRO A CA 1
ATOM 827 C C . PRO A 1 100 ? 8.633 -8.493 1.976 1.00 72.69 100 PRO A C 1
ATOM 829 O O . PRO A 1 100 ? 9.245 -9.087 1.090 1.00 72.69 100 PRO A O 1
ATOM 832 N N . CYS A 1 101 ? 9.061 -8.463 3.238 1.00 71.38 101 CYS A N 1
ATOM 833 C CA . CYS A 1 101 ? 10.318 -9.068 3.693 1.00 71.38 101 CYS A CA 1
ATOM 834 C C . CYS A 1 101 ? 10.378 -10.589 3.458 1.00 71.38 101 CYS A C 1
ATOM 836 O O . CYS A 1 101 ? 11.451 -11.122 3.185 1.00 71.38 101 CYS A O 1
ATOM 838 N N . ALA A 1 102 ? 9.242 -11.292 3.540 1.00 74.38 102 ALA A N 1
ATOM 839 C CA . ALA A 1 102 ? 9.187 -12.738 3.321 1.00 74.38 102 ALA A CA 1
ATOM 840 C C . ALA A 1 102 ? 8.808 -13.142 1.884 1.00 74.38 102 ALA A C 1
ATOM 842 O O . ALA A 1 102 ? 8.823 -14.334 1.594 1.00 74.38 102 ALA A O 1
ATOM 843 N N . MET A 1 103 ? 8.565 -12.175 0.988 1.00 76.50 103 MET A N 1
ATOM 844 C CA . MET A 1 103 ? 8.278 -12.449 -0.421 1.00 76.50 103 MET A CA 1
ATOM 845 C C . MET A 1 103 ? 9.508 -13.015 -1.136 1.00 76.50 103 MET A C 1
ATOM 847 O O . MET A 1 103 ? 10.619 -12.500 -0.980 1.00 76.50 103 MET A O 1
ATOM 851 N N . THR A 1 104 ? 9.293 -14.043 -1.951 1.00 84.75 104 THR A N 1
ATOM 852 C CA . THR A 1 104 ? 10.309 -14.651 -2.822 1.00 84.75 104 THR A CA 1
ATOM 853 C C . THR A 1 104 ? 10.226 -14.120 -4.256 1.00 84.75 104 THR A C 1
ATOM 855 O O . THR A 1 104 ? 9.222 -13.533 -4.666 1.00 84.75 104 THR A O 1
ATOM 858 N N . TRP A 1 105 ? 11.290 -14.321 -5.042 1.00 83.06 105 TRP A N 1
ATOM 859 C CA . TRP A 1 105 ? 11.300 -13.935 -6.457 1.00 83.06 105 TRP A CA 1
ATOM 860 C C . TRP A 1 105 ? 10.210 -14.652 -7.265 1.00 83.06 105 TRP A C 1
ATOM 862 O O . TRP A 1 105 ? 9.580 -14.023 -8.109 1.00 83.06 105 TRP A O 1
ATOM 872 N N . ASP A 1 106 ? 9.950 -15.930 -6.986 1.00 83.50 106 ASP A N 1
ATOM 873 C CA . ASP A 1 106 ? 8.953 -16.713 -7.725 1.00 83.50 106 ASP A CA 1
ATOM 874 C C . ASP A 1 106 ? 7.528 -16.186 -7.498 1.00 83.50 106 ASP A C 1
ATOM 876 O O . ASP A 1 106 ? 6.780 -15.994 -8.456 1.00 83.50 106 ASP A O 1
ATOM 880 N N . GLU A 1 107 ? 7.180 -15.844 -6.253 1.00 82.56 107 GLU A N 1
ATOM 881 C CA . GLU A 1 107 ? 5.891 -15.218 -5.916 1.00 82.56 107 GLU A CA 1
ATOM 882 C C . GLU A 1 107 ? 5.747 -13.832 -6.557 1.00 82.56 107 GLU A C 1
ATOM 884 O O . GLU A 1 107 ? 4.687 -13.477 -7.075 1.00 82.56 107 GLU A O 1
ATOM 889 N N . LEU A 1 108 ? 6.823 -13.037 -6.542 1.00 82.75 108 LEU A N 1
ATOM 890 C CA . LEU A 1 108 ? 6.842 -11.730 -7.192 1.00 82.75 108 LEU A CA 1
ATOM 891 C C . LEU A 1 108 ? 6.649 -11.872 -8.707 1.00 82.75 108 LEU A C 1
ATOM 893 O O . LEU A 1 108 ? 5.891 -11.117 -9.314 1.00 82.75 108 LEU A O 1
ATOM 897 N N . ARG A 1 109 ? 7.310 -12.858 -9.316 1.00 83.06 109 ARG A N 1
ATOM 898 C CA . ARG A 1 109 ? 7.226 -13.158 -10.745 1.00 83.06 109 ARG A CA 1
ATOM 899 C C . ARG A 1 109 ? 5.810 -13.552 -11.159 1.00 83.06 109 ARG A C 1
ATOM 901 O O . ARG A 1 109 ? 5.349 -13.107 -12.208 1.00 83.06 109 ARG A O 1
ATOM 908 N N . GLU A 1 110 ? 5.123 -14.351 -10.347 1.00 84.12 110 GLU A N 1
ATOM 909 C CA . GLU A 1 110 ? 3.727 -14.722 -10.585 1.00 84.12 110 GLU A CA 1
ATOM 910 C C . GLU A 1 110 ? 2.804 -13.494 -10.531 1.00 84.12 110 GLU A C 1
ATOM 912 O O . GLU A 1 110 ? 1.994 -13.292 -11.435 1.00 84.12 110 GLU A O 1
ATOM 917 N N . GLN A 1 111 ? 2.993 -12.612 -9.542 1.00 79.44 111 GLN A N 1
ATOM 918 C CA . GLN A 1 111 ? 2.187 -11.392 -9.382 1.00 79.44 111 GLN A CA 1
ATOM 919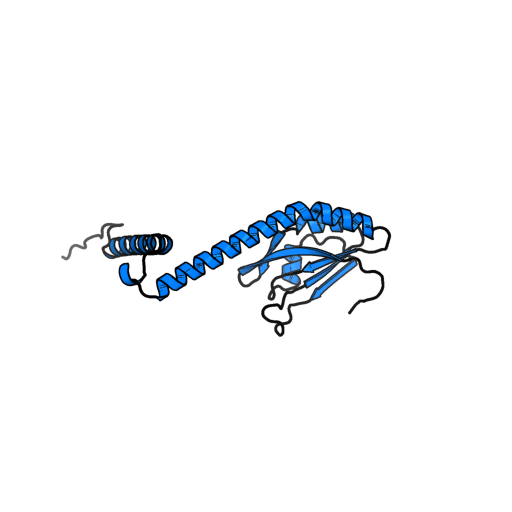 C C . GLN A 1 111 ? 2.460 -10.326 -10.456 1.00 79.44 111 GLN A C 1
ATOM 921 O O . GLN A 1 111 ? 1.567 -9.549 -10.793 1.00 79.44 111 GLN A O 1
ATOM 926 N N . ILE A 1 112 ? 3.676 -10.278 -11.008 1.00 79.62 112 ILE A N 1
ATOM 927 C CA . ILE A 1 112 ? 4.055 -9.311 -12.050 1.00 79.62 112 ILE A CA 1
ATOM 928 C C . ILE A 1 112 ? 3.660 -9.785 -13.461 1.00 79.62 112 ILE A C 1
ATOM 930 O O . ILE A 1 112 ? 3.635 -8.985 -14.396 1.00 79.62 112 ILE A O 1
ATOM 934 N N . SER A 1 113 ? 3.293 -11.059 -13.626 1.00 76.94 113 SER A N 1
ATOM 935 C CA . SER A 1 113 ? 2.982 -11.655 -14.928 1.00 76.94 113 SER A CA 1
ATOM 936 C C . SER A 1 113 ? 1.914 -10.868 -15.723 1.00 76.94 113 SER A C 1
ATOM 938 O O . SER A 1 113 ? 0.885 -10.472 -15.161 1.00 76.94 113 SER A O 1
ATOM 940 N N . PRO A 1 114 ? 2.100 -10.624 -17.037 1.00 77.31 114 PRO A N 1
ATOM 941 C CA . PRO A 1 114 ? 3.279 -10.946 -17.848 1.00 77.31 114 PRO A CA 1
ATOM 942 C C . PRO A 1 114 ? 4.469 -10.023 -17.550 1.00 77.31 114 PRO A C 1
ATOM 944 O O . PRO A 1 114 ? 4.299 -8.819 -17.354 1.00 77.31 114 PRO A O 1
ATOM 947 N N . ILE A 1 115 ? 5.673 -10.606 -17.530 1.00 69.44 115 ILE A N 1
ATOM 948 C CA . ILE A 1 115 ? 6.92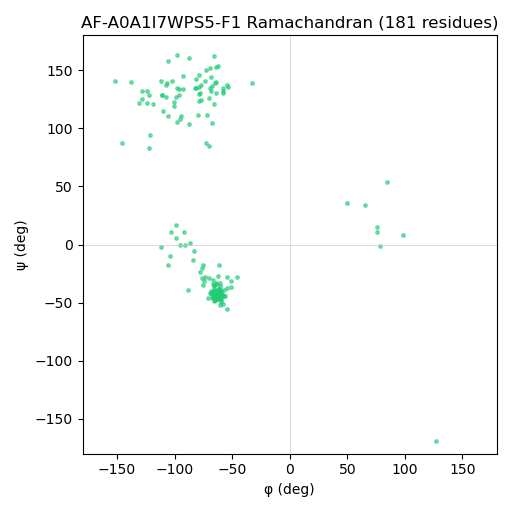3 -9.880 -17.282 1.00 69.44 115 ILE A CA 1
ATOM 949 C C . ILE A 1 115 ? 7.201 -8.994 -18.504 1.00 69.44 115 ILE A C 1
ATOM 951 O O . ILE A 1 115 ? 7.222 -9.521 -19.619 1.00 69.44 115 ILE A O 1
ATOM 955 N N . PRO A 1 116 ? 7.404 -7.682 -18.326 1.00 69.31 116 PRO A N 1
ATOM 956 C CA . PRO A 1 116 ? 7.793 -6.812 -19.430 1.00 69.31 116 PRO A CA 1
ATOM 957 C C . PRO A 1 116 ? 9.189 -7.177 -19.960 1.00 69.31 116 PRO A C 1
ATOM 959 O O . PRO A 1 116 ? 9.958 -7.861 -19.280 1.00 69.31 116 PRO A O 1
ATOM 962 N N . HIS A 1 117 ? 9.535 -6.726 -21.168 1.00 68.44 117 HIS A N 1
ATOM 963 C CA . HIS A 1 117 ? 10.825 -7.021 -21.794 1.00 68.44 117 HIS A CA 1
ATOM 964 C C . HIS A 1 117 ? 11.970 -6.277 -21.078 1.00 68.44 117 HIS A C 1
ATOM 966 O O . HIS A 1 117 ? 12.394 -5.185 -21.448 1.00 68.44 117 HIS A O 1
ATOM 972 N N . SER A 1 118 ? 12.476 -6.884 -20.005 1.00 75.06 118 SER A N 1
ATOM 973 C CA . SER A 1 118 ? 13.599 -6.377 -19.216 1.00 75.06 118 SER A CA 1
ATOM 974 C C . SER A 1 118 ? 14.908 -7.054 -19.619 1.00 75.06 118 SER A C 1
ATOM 976 O O . SER A 1 118 ? 14.968 -8.281 -19.708 1.00 75.06 118 SER A O 1
ATOM 978 N N . GLU A 1 119 ? 15.971 -6.270 -19.779 1.00 72.31 119 GLU A N 1
ATOM 979 C CA . GLU A 1 119 ? 17.333 -6.749 -20.044 1.00 72.31 119 GLU A CA 1
ATOM 980 C C . GLU A 1 119 ? 17.903 -7.528 -18.854 1.00 72.31 119 GLU A C 1
ATOM 982 O O . GLU A 1 119 ? 18.625 -8.511 -19.019 1.00 72.31 119 GLU A O 1
ATOM 987 N N . TYR A 1 120 ? 17.563 -7.096 -17.640 1.00 76.50 120 TYR A N 1
ATOM 988 C CA . TYR A 1 120 ? 18.034 -7.718 -16.414 1.00 76.50 120 TYR A CA 1
ATOM 989 C C . TYR A 1 120 ? 17.030 -7.528 -15.279 1.00 76.50 120 TYR A C 1
ATOM 991 O O . TYR A 1 120 ? 16.460 -6.446 -15.115 1.00 76.50 120 TYR A O 1
ATOM 999 N N . VAL A 1 121 ? 16.856 -8.573 -14.466 1.00 80.50 121 VAL A N 1
ATOM 1000 C CA . VAL A 1 121 ? 16.080 -8.512 -13.227 1.00 80.50 121 VAL A CA 1
ATOM 1001 C C . VAL A 1 121 ? 16.911 -9.062 -12.079 1.00 80.50 121 VAL A C 1
ATOM 1003 O O . VAL A 1 121 ? 17.391 -10.191 -12.143 1.00 80.50 121 VAL A O 1
ATOM 1006 N N . SER A 1 122 ? 17.062 -8.271 -11.018 1.00 80.69 122 SER A N 1
ATOM 1007 C CA . SER A 1 122 ? 17.721 -8.695 -9.781 1.00 80.69 122 SER A CA 1
ATOM 1008 C C . SER A 1 122 ? 16.796 -8.511 -8.596 1.00 80.69 122 SER A C 1
ATOM 1010 O O . SER A 1 122 ? 16.350 -7.399 -8.306 1.00 80.69 122 SER A O 1
ATOM 1012 N N . PHE A 1 123 ? 16.536 -9.606 -7.891 1.00 82.75 123 PHE A N 1
ATOM 1013 C CA . PHE A 1 123 ? 15.786 -9.600 -6.648 1.00 82.75 123 PHE A CA 1
ATOM 1014 C C . PHE A 1 123 ? 16.747 -9.668 -5.461 1.00 82.75 123 PHE A C 1
ATOM 1016 O O . PHE A 1 123 ? 17.526 -10.609 -5.324 1.00 82.75 123 PHE A O 1
ATOM 1023 N N . VAL A 1 124 ? 16.661 -8.674 -4.582 1.00 81.25 124 VAL A N 1
ATOM 1024 C CA . VAL A 1 124 ? 17.383 -8.623 -3.312 1.00 81.25 124 VAL A CA 1
ATOM 1025 C C . VAL A 1 124 ? 16.381 -8.899 -2.199 1.00 81.25 124 VAL A C 1
ATOM 1027 O O . VAL A 1 124 ? 15.490 -8.086 -1.925 1.00 81.25 124 VAL A O 1
ATOM 1030 N N . ALA A 1 125 ? 16.526 -10.066 -1.573 1.00 78.06 125 ALA A N 1
ATOM 1031 C CA . ALA A 1 125 ? 15.742 -10.443 -0.406 1.00 78.06 125 ALA A CA 1
ATOM 1032 C C . ALA A 1 125 ? 16.049 -9.514 0.778 1.00 78.06 125 ALA A C 1
ATOM 1034 O O . ALA A 1 125 ? 17.135 -8.946 0.882 1.00 78.06 125 ALA A O 1
ATOM 1035 N N . ALA A 1 126 ? 15.084 -9.355 1.677 1.00 76.69 126 ALA A N 1
ATOM 1036 C CA . ALA A 1 126 ? 15.269 -8.556 2.874 1.00 76.69 126 ALA A CA 1
ATOM 1037 C C . ALA A 1 126 ? 16.334 -9.140 3.815 1.00 76.69 126 ALA A C 1
ATOM 1039 O O . ALA A 1 126 ? 16.256 -10.296 4.242 1.00 76.69 126 ALA A O 1
ATOM 1040 N N . ASP A 1 127 ? 17.269 -8.290 4.235 1.00 75.31 127 ASP A N 1
ATOM 1041 C CA . ASP A 1 127 ? 18.213 -8.620 5.295 1.00 75.31 127 ASP A CA 1
ATOM 1042 C C . ASP A 1 127 ? 17.504 -8.651 6.652 1.00 75.31 127 ASP A C 1
ATOM 1044 O O . ASP A 1 127 ? 17.113 -7.619 7.205 1.00 75.31 127 ASP A O 1
ATOM 1048 N N . ARG A 1 128 ? 17.390 -9.848 7.239 1.00 65.25 128 ARG A N 1
ATOM 1049 C CA . ARG A 1 128 ? 16.799 -10.052 8.577 1.00 65.25 128 ARG A CA 1
ATOM 1050 C C . ARG A 1 128 ? 17.549 -9.330 9.700 1.00 65.25 128 ARG A C 1
ATOM 1052 O O . ARG A 1 128 ? 16.995 -9.151 10.777 1.00 65.25 128 ARG A O 1
ATOM 1059 N N . GLN A 1 129 ? 18.794 -8.919 9.462 1.00 69.88 129 GLN A N 1
ATOM 1060 C CA . GLN A 1 129 ? 19.601 -8.165 10.428 1.00 69.88 129 GLN A CA 1
ATOM 1061 C C . GLN A 1 129 ? 19.186 -6.691 10.542 1.00 69.88 129 GLN A C 1
ATOM 1063 O O . GLN A 1 129 ? 19.527 -6.038 11.522 1.00 69.88 129 GLN A O 1
ATOM 1068 N N . LEU A 1 130 ? 18.445 -6.171 9.560 1.00 64.31 130 LEU A N 1
ATOM 1069 C CA . LEU A 1 130 ? 18.003 -4.778 9.492 1.00 64.31 130 LEU A CA 1
ATOM 1070 C C . LEU A 1 130 ? 16.559 -4.585 9.983 1.00 64.31 130 LEU A C 1
ATOM 1072 O O . LEU A 1 130 ? 15.957 -3.551 9.699 1.00 64.31 130 LEU A O 1
ATOM 1076 N N . ASP A 1 131 ? 15.985 -5.550 10.709 1.00 54.19 131 ASP A N 1
ATOM 1077 C CA . ASP A 1 131 ? 14.642 -5.436 11.295 1.00 54.19 131 ASP A CA 1
ATOM 1078 C C . ASP A 1 131 ? 14.555 -4.211 12.234 1.00 54.19 131 ASP A C 1
ATOM 1080 O O . ASP A 1 131 ? 15.469 -3.994 13.034 1.00 54.19 131 ASP A O 1
ATOM 1084 N N . PRO A 1 132 ? 13.518 -3.350 12.141 1.00 59.31 132 PRO A N 1
ATOM 1085 C CA . PRO A 1 132 ? 12.267 -3.482 11.377 1.00 59.31 132 PRO A CA 1
ATOM 1086 C C . PRO A 1 132 ? 12.284 -2.902 9.942 1.00 59.31 132 PRO A C 1
ATOM 1088 O O . PRO A 1 132 ? 11.236 -2.771 9.314 1.00 59.31 132 PRO A O 1
ATOM 1091 N N . HIS A 1 133 ? 13.446 -2.518 9.405 1.00 63.41 133 HIS A N 1
ATOM 1092 C CA . HIS A 1 133 ? 13.613 -1.866 8.092 1.00 63.41 133 HIS A CA 1
ATOM 1093 C C . HIS A 1 133 ? 14.137 -2.800 6.981 1.00 63.41 133 HIS A C 1
ATOM 1095 O O . HIS A 1 133 ? 14.496 -2.332 5.895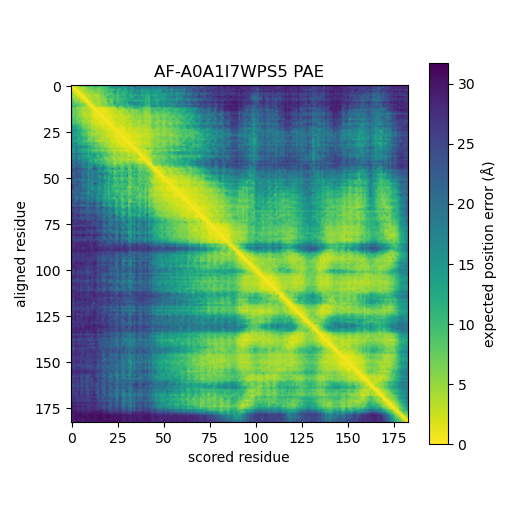 1.00 63.41 133 HIS A O 1
ATOM 1101 N N . GLY A 1 134 ? 14.180 -4.112 7.228 1.00 63.00 134 GLY A N 1
ATOM 1102 C CA . GLY A 1 134 ? 14.553 -5.126 6.241 1.00 63.00 134 GLY A CA 1
ATOM 1103 C C . GLY A 1 134 ? 13.446 -5.316 5.204 1.00 63.00 134 GLY A C 1
ATOM 1104 O O . GLY A 1 134 ? 12.577 -6.165 5.370 1.00 63.00 134 GLY A O 1
ATOM 1105 N N . PHE A 1 135 ? 13.459 -4.509 4.142 1.00 70.75 135 PHE A N 1
ATOM 1106 C CA . PHE A 1 135 ? 12.537 -4.631 3.008 1.00 70.75 135 PHE A CA 1
ATOM 1107 C C . PHE A 1 135 ? 13.218 -5.285 1.811 1.00 70.75 135 PHE A C 1
ATOM 1109 O O . PHE A 1 135 ? 14.353 -4.929 1.481 1.00 70.75 135 PHE A O 1
ATOM 1116 N N . SER A 1 136 ? 12.481 -6.146 1.109 1.00 76.69 136 SER A N 1
ATOM 1117 C CA . SER A 1 136 ? 12.922 -6.718 -0.162 1.00 76.69 136 SER A CA 1
ATOM 1118 C C . SER A 1 136 ? 12.871 -5.651 -1.263 1.00 76.69 136 SER A C 1
ATOM 1120 O O . SER A 1 136 ? 12.080 -4.695 -1.209 1.00 76.69 136 SER A O 1
ATOM 1122 N N . ARG A 1 137 ? 13.753 -5.777 -2.257 1.00 80.81 137 ARG A N 1
ATOM 1123 C CA . ARG A 1 137 ? 13.874 -4.838 -3.382 1.00 80.81 137 ARG A CA 1
ATOM 1124 C C . ARG A 1 137 ? 14.061 -5.614 -4.672 1.00 80.81 137 ARG A C 1
ATOM 1126 O O . ARG A 1 137 ? 14.808 -6.582 -4.700 1.00 80.81 137 ARG A O 1
ATOM 1133 N N . CYS A 1 138 ? 13.424 -5.157 -5.739 1.00 82.50 138 CYS A N 1
ATOM 1134 C CA . CYS A 1 138 ? 13.623 -5.728 -7.063 1.00 82.50 138 CYS A CA 1
ATOM 1135 C C . CYS A 1 138 ? 14.061 -4.634 -8.030 1.00 82.50 138 CYS A C 1
ATOM 1137 O O . CYS A 1 138 ? 13.470 -3.552 -8.056 1.00 82.50 138 CYS A O 1
ATOM 1139 N N . TYR A 1 139 ? 15.105 -4.920 -8.793 1.00 81.94 139 TYR A N 1
ATOM 1140 C CA . TYR A 1 139 ? 15.672 -4.044 -9.805 1.00 81.94 139 TYR A CA 1
ATOM 1141 C C . TYR A 1 139 ? 15.309 -4.599 -11.170 1.00 81.94 139 TYR A C 1
ATOM 1143 O O . TYR A 1 139 ? 15.585 -5.763 -11.449 1.00 81.94 139 TYR A O 1
ATOM 1151 N N . PHE A 1 140 ? 14.718 -3.759 -12.005 1.00 81.75 140 PHE A N 1
ATOM 1152 C CA . PHE A 1 140 ? 14.393 -4.058 -13.387 1.00 81.75 140 PHE A CA 1
ATOM 1153 C C . PHE A 1 140 ? 15.152 -3.076 -14.274 1.00 81.75 140 PHE A C 1
ATOM 1155 O O . PHE A 1 140 ? 14.981 -1.863 -14.140 1.00 81.75 140 PHE A O 1
ATOM 1162 N N . ALA A 1 141 ? 15.992 -3.595 -15.161 1.00 81.12 141 ALA A N 1
ATOM 1163 C CA . ALA A 1 141 ? 16.612 -2.819 -16.224 1.00 81.12 141 ALA A CA 1
ATOM 1164 C C . ALA A 1 141 ? 15.758 -2.977 -17.482 1.00 81.12 141 ALA A C 1
ATOM 1166 O O . ALA A 1 141 ? 15.674 -4.075 -18.036 1.00 81.12 141 ALA A O 1
ATOM 1167 N N . PHE A 1 142 ? 15.088 -1.908 -17.899 1.00 76.88 142 PHE A N 1
ATOM 1168 C CA . PHE A 1 142 ? 14.245 -1.919 -19.090 1.00 76.88 142 PHE A CA 1
ATOM 1169 C C . PHE A 1 142 ? 15.044 -1.462 -20.308 1.00 76.88 142 PHE A C 1
ATOM 1171 O O . PHE A 1 142 ? 15.929 -0.612 -20.198 1.00 76.88 142 PHE A O 1
ATOM 1178 N N . THR A 1 143 ? 14.741 -2.051 -21.465 1.00 74.19 143 THR A N 1
ATOM 1179 C CA . THR A 1 143 ? 15.341 -1.642 -22.743 1.00 74.19 143 THR A CA 1
ATOM 1180 C C . THR A 1 143 ? 14.535 -0.528 -23.398 1.00 74.19 143 THR A C 1
ATOM 1182 O O . THR A 1 143 ? 15.128 0.397 -23.947 1.00 74.19 143 THR A O 1
ATOM 1185 N N . GLU A 1 144 ? 13.205 -0.610 -23.317 1.00 77.19 144 GLU A N 1
ATOM 1186 C CA . GLU A 1 144 ? 12.292 0.390 -23.858 1.00 77.19 144 GLU A CA 1
ATOM 1187 C C . GLU A 1 144 ? 11.652 1.228 -22.756 1.00 77.19 144 GLU A C 1
ATOM 1189 O O . GLU A 1 144 ? 11.216 0.739 -21.714 1.00 77.19 144 GLU A O 1
ATOM 1194 N N . ASP A 1 145 ? 11.555 2.518 -23.035 1.00 72.62 145 ASP A N 1
ATOM 1195 C CA . ASP A 1 145 ? 10.986 3.508 -22.135 1.00 72.62 145 ASP A CA 1
ATOM 1196 C C . ASP A 1 145 ? 9.456 3.435 -22.038 1.00 72.62 145 ASP A C 1
ATOM 1198 O O . ASP A 1 145 ? 8.877 3.759 -20.998 1.00 72.62 145 ASP A O 1
ATOM 1202 N N . GLY A 1 146 ? 8.795 2.971 -23.105 1.00 74.19 146 GLY A N 1
ATOM 12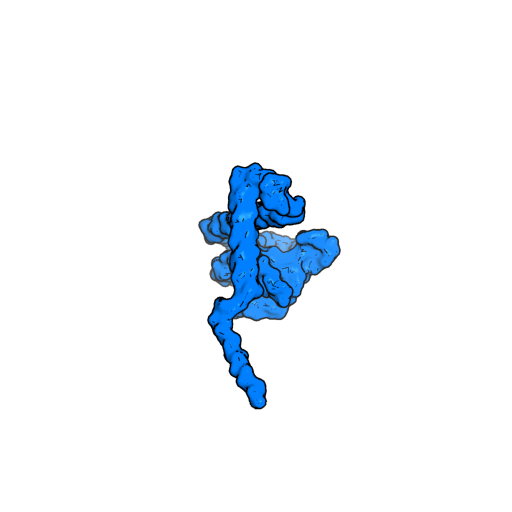03 C CA . GLY A 1 146 ? 7.351 2.718 -23.104 1.00 74.19 146 GLY A CA 1
ATOM 1204 C C . GLY A 1 146 ? 6.964 1.666 -22.063 1.00 74.19 146 GLY A C 1
ATOM 1205 O O . GLY A 1 146 ? 6.051 1.886 -21.265 1.00 74.19 146 GLY A O 1
ATOM 1206 N N . ASP A 1 147 ? 7.748 0.590 -21.981 1.00 79.25 147 ASP A N 1
ATOM 1207 C CA . AS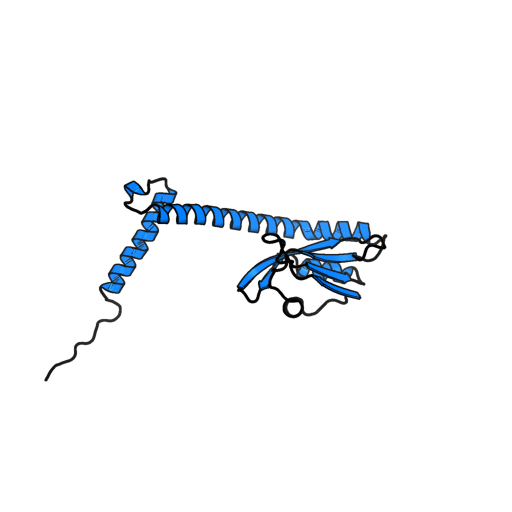P A 1 147 ? 7.547 -0.486 -21.009 1.00 79.25 147 ASP A CA 1
ATOM 1208 C C . ASP A 1 147 ? 7.733 -0.006 -19.562 1.00 79.25 147 ASP A C 1
ATOM 1210 O O . ASP A 1 147 ? 7.046 -0.484 -18.658 1.00 79.25 147 ASP A O 1
ATOM 1214 N N . VAL A 1 148 ? 8.630 0.961 -19.323 1.00 77.69 148 VAL A N 1
ATOM 1215 C CA . VAL A 1 148 ? 8.832 1.569 -17.997 1.00 77.69 148 VAL A CA 1
ATOM 1216 C C . VAL A 1 148 ? 7.570 2.289 -17.537 1.00 77.69 148 VAL A C 1
ATOM 1218 O O . VAL A 1 148 ? 7.146 2.115 -16.392 1.00 77.69 148 VAL A O 1
ATOM 1221 N N . LEU A 1 149 ? 6.967 3.091 -18.417 1.00 76.81 149 LEU A N 1
ATOM 1222 C CA . LEU A 1 149 ? 5.763 3.853 -18.102 1.00 76.81 149 LEU A CA 1
ATOM 1223 C C . LEU A 1 149 ? 4.578 2.919 -17.831 1.00 76.81 149 LEU A C 1
ATOM 1225 O O . LEU A 1 149 ? 3.909 3.064 -16.806 1.00 76.81 149 LEU A O 1
ATOM 1229 N N . ASP A 1 150 ? 4.361 1.927 -18.695 1.00 80.50 150 ASP A N 1
ATOM 1230 C CA . ASP A 1 150 ? 3.284 0.946 -18.539 1.00 80.50 150 ASP A CA 1
ATOM 1231 C C . ASP A 1 150 ? 3.447 0.128 -17.255 1.00 80.50 150 ASP A C 1
ATOM 1233 O O . ASP A 1 150 ? 2.489 -0.082 -16.503 1.00 80.50 150 ASP A O 1
ATOM 1237 N N . PHE A 1 151 ? 4.678 -0.274 -16.943 1.00 80.50 151 PHE A N 1
ATOM 1238 C CA . PHE A 1 151 ? 4.998 -0.992 -15.720 1.00 80.50 151 PHE A CA 1
ATOM 1239 C C . PHE A 1 151 ? 4.791 -0.138 -14.469 1.00 80.50 151 PHE A C 1
ATOM 1241 O O . PHE A 1 151 ? 4.142 -0.577 -13.515 1.00 80.50 151 PHE A O 1
ATOM 1248 N N . CYS A 1 152 ? 5.309 1.090 -14.456 1.00 78.31 152 CYS A N 1
ATOM 1249 C CA . CYS A 1 152 ? 5.128 1.997 -13.333 1.00 78.31 152 CYS A CA 1
ATOM 1250 C C . CYS A 1 152 ? 3.647 2.291 -13.101 1.00 78.31 152 CYS A C 1
ATOM 1252 O O . CYS A 1 152 ? 3.202 2.162 -11.966 1.00 78.31 152 CYS A O 1
ATOM 1254 N N . ASN A 1 153 ? 2.874 2.581 -14.148 1.00 77.31 153 ASN A N 1
ATOM 1255 C CA . ASN A 1 153 ? 1.436 2.833 -14.042 1.00 77.31 153 ASN A CA 1
ATOM 1256 C C . ASN A 1 153 ? 0.673 1.608 -13.523 1.00 77.31 153 ASN A C 1
ATOM 1258 O O . ASN A 1 153 ? -0.209 1.740 -12.672 1.00 77.31 153 ASN A O 1
ATOM 1262 N N . ARG A 1 154 ? 1.040 0.405 -13.979 1.00 78.25 154 ARG A N 1
ATOM 1263 C CA . ARG A 1 154 ? 0.406 -0.850 -13.554 1.00 78.25 154 ARG A CA 1
ATOM 1264 C C . ARG A 1 154 ? 0.674 -1.183 -12.086 1.00 78.25 154 ARG A C 1
ATOM 1266 O O . ARG A 1 154 ? -0.238 -1.622 -11.389 1.00 78.25 154 ARG A O 1
ATOM 1273 N N . PHE A 1 155 ? 1.903 -0.976 -11.611 1.00 76.69 155 PHE A N 1
ATOM 1274 C CA . PHE A 1 155 ? 2.321 -1.331 -10.246 1.00 76.69 155 PHE A CA 1
ATOM 1275 C C . PHE A 1 155 ? 2.312 -0.150 -9.258 1.00 76.69 155 PHE A C 1
ATOM 1277 O O . PHE A 1 155 ? 2.710 -0.294 -8.097 1.00 76.69 155 PHE A O 1
ATOM 1284 N N . ASN A 1 156 ? 1.828 1.015 -9.685 1.00 73.19 156 ASN A N 1
ATOM 1285 C CA . ASN A 1 156 ? 1.637 2.198 -8.854 1.00 73.19 156 ASN A CA 1
ATOM 1286 C C . ASN A 1 156 ? 0.521 1.972 -7.816 1.00 73.19 156 ASN A C 1
ATOM 1288 O O . ASN A 1 156 ? -0.673 1.972 -8.132 1.00 73.19 156 ASN A O 1
ATOM 1292 N N . GLY A 1 157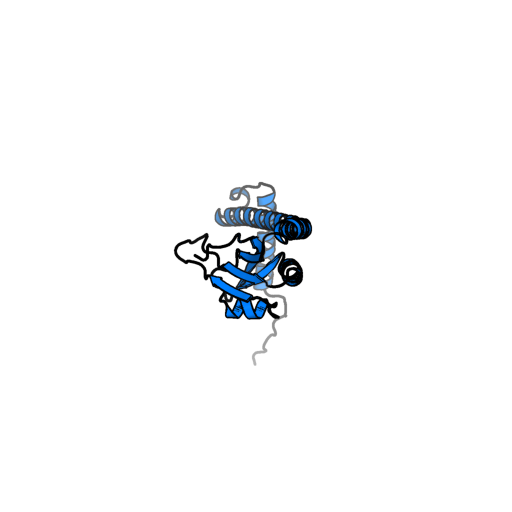 ? 0.920 1.764 -6.556 1.00 70.38 157 GLY A N 1
ATOM 1293 C CA . GLY A 1 157 ? -0.002 1.488 -5.455 1.00 70.38 157 GLY A CA 1
ATOM 1294 C C . GLY A 1 157 ? -0.554 0.061 -5.453 1.00 70.38 157 GLY A C 1
ATOM 1295 O O . GLY A 1 157 ? -1.536 -0.202 -4.759 1.00 70.38 157 GLY A O 1
ATOM 1296 N N . TYR A 1 158 ? 0.056 -0.856 -6.213 1.00 78.62 158 TYR A N 1
ATOM 1297 C CA . TYR A 1 158 ? -0.307 -2.269 -6.178 1.00 78.62 158 TYR A CA 1
ATOM 1298 C C . TYR A 1 158 ? -0.018 -2.862 -4.792 1.00 78.62 158 TYR A C 1
ATOM 1300 O O . TYR A 1 158 ? 0.979 -2.533 -4.144 1.00 78.62 158 TYR A O 1
ATOM 1308 N N . VAL A 1 159 ? -0.920 -3.714 -4.308 1.00 77.94 159 VAL A N 1
ATOM 1309 C CA . VAL A 1 159 ? -0.796 -4.343 -2.991 1.00 77.94 159 VAL A CA 1
ATOM 1310 C C . VAL A 1 159 ? -0.205 -5.728 -3.175 1.00 77.94 159 VAL A C 1
ATOM 1312 O O . VAL A 1 159 ? -0.889 -6.655 -3.598 1.00 77.94 159 VAL A O 1
ATOM 1315 N N . PHE A 1 160 ? 1.067 -5.862 -2.822 1.00 78.94 160 PHE A N 1
ATOM 1316 C CA . PHE A 1 160 ? 1.738 -7.148 -2.765 1.00 78.94 160 PHE A CA 1
ATOM 1317 C C . PHE A 1 160 ? 1.329 -7.884 -1.494 1.00 78.94 160 PHE A C 1
ATOM 1319 O O . PHE A 1 160 ? 1.379 -7.327 -0.392 1.00 78.94 160 PHE A O 1
ATOM 1326 N N . VAL A 1 161 ? 0.931 -9.142 -1.661 1.00 76.19 161 VAL A N 1
ATOM 1327 C CA . VAL A 1 161 ? 0.575 -10.036 -0.558 1.00 76.19 161 VAL A CA 1
ATOM 1328 C C . VAL A 1 161 ? 1.638 -11.118 -0.457 1.00 76.19 161 VAL A C 1
ATOM 1330 O O . VAL A 1 161 ? 2.001 -11.739 -1.454 1.00 76.19 161 VAL A O 1
ATOM 1333 N N . ASP A 1 162 ? 2.163 -11.294 0.749 1.00 75.44 162 ASP A N 1
ATOM 1334 C CA . ASP A 1 162 ? 3.116 -12.348 1.098 1.00 75.44 162 ASP A CA 1
ATOM 1335 C C . ASP A 1 162 ? 2.377 -13.633 1.523 1.00 75.44 162 ASP A C 1
ATOM 1337 O O . ASP A 1 162 ? 1.230 -13.580 1.969 1.00 75.44 162 ASP A O 1
ATOM 1341 N N . SER A 1 163 ? 3.067 -14.772 1.489 1.00 70.88 163 SER A N 1
ATOM 1342 C CA . SER A 1 163 ? 2.665 -16.078 2.037 1.00 70.88 163 SER A CA 1
ATOM 1343 C C . SER A 1 163 ? 2.090 -16.021 3.464 1.00 70.88 163 SER A C 1
ATOM 1345 O O . SER A 1 163 ? 1.253 -16.837 3.848 1.00 70.88 163 SER A O 1
ATOM 1347 N N . LYS A 1 164 ? 2.501 -15.026 4.262 1.00 69.94 164 LYS A N 1
ATOM 1348 C CA . LYS A 1 164 ? 2.023 -14.781 5.636 1.00 69.94 164 LYS A CA 1
ATOM 1349 C C . LYS A 1 164 ? 0.750 -13.929 5.723 1.00 69.94 164 LYS A C 1
ATOM 1351 O O . LYS A 1 164 ? 0.317 -13.608 6.826 1.00 69.94 164 LYS A O 1
ATOM 1356 N N . GLY A 1 165 ? 0.179 -13.516 4.591 1.00 65.38 165 GLY A N 1
ATOM 1357 C CA . GLY A 1 165 ? -0.994 -12.640 4.523 1.00 65.38 165 GLY A CA 1
ATOM 1358 C C . GLY A 1 165 ? -0.703 -11.163 4.813 1.00 65.38 165 GLY A C 1
ATOM 1359 O O . GLY A 1 165 ? -1.632 -10.374 4.974 1.00 65.38 165 GLY A O 1
ATOM 1360 N N . ASN A 1 166 ? 0.572 -10.766 4.883 1.00 70.62 166 ASN A N 1
ATOM 1361 C CA . ASN A 1 166 ? 0.941 -9.366 5.075 1.00 70.62 166 ASN A CA 1
ATOM 1362 C C . ASN A 1 166 ? 0.830 -8.602 3.751 1.00 70.62 166 ASN A C 1
ATOM 1364 O O . ASN A 1 166 ? 1.401 -9.017 2.743 1.00 70.62 166 ASN A O 1
ATOM 1368 N N . THR A 1 167 ? 0.132 -7.467 3.778 1.00 70.94 167 THR A N 1
ATOM 1369 C CA . THR A 1 167 ? -0.088 -6.600 2.616 1.00 70.94 167 THR A CA 1
ATOM 1370 C C . THR A 1 167 ? 0.883 -5.423 2.624 1.00 70.94 167 THR A C 1
ATOM 1372 O O . THR A 1 167 ? 0.924 -4.672 3.603 1.00 70.94 167 THR A O 1
ATOM 1375 N N . PHE A 1 168 ? 1.611 -5.210 1.530 1.00 70.50 168 PHE A N 1
ATOM 1376 C CA . PHE A 1 168 ? 2.509 -4.068 1.363 1.00 70.50 168 PHE A CA 1
ATOM 1377 C C . PHE A 1 168 ? 2.227 -3.344 0.050 1.00 70.50 168 PHE A C 1
ATOM 1379 O O . PHE A 1 168 ? 2.128 -3.960 -1.007 1.00 70.50 168 PHE A O 1
ATOM 1386 N N . TYR A 1 169 ? 2.118 -2.019 0.119 1.00 69.81 169 TYR A N 1
ATOM 1387 C CA . TYR A 1 169 ? 1.951 -1.181 -1.064 1.00 69.81 169 TYR A CA 1
ATOM 1388 C C . TYR A 1 169 ? 3.287 -1.023 -1.783 1.00 69.81 169 TYR A C 1
ATOM 1390 O O . TYR A 1 169 ? 4.260 -0.548 -1.184 1.00 69.81 169 TYR A O 1
ATOM 1398 N N . SER A 1 170 ? 3.332 -1.363 -3.069 1.00 70.31 170 SER A N 1
ATOM 1399 C CA . SER A 1 170 ? 4.477 -1.028 -3.901 1.00 70.31 170 SER A CA 1
ATOM 1400 C C . SER A 1 170 ? 4.464 0.427 -4.301 1.00 70.31 170 SER A C 1
ATOM 1402 O O . SER A 1 170 ? 3.460 0.992 -4.738 1.00 70.31 170 SER A O 1
ATOM 1404 N N . MET A 1 171 ? 5.653 1.003 -4.225 1.00 68.12 171 MET A N 1
ATOM 1405 C CA . MET A 1 171 ? 5.961 2.271 -4.855 1.00 68.12 171 MET A CA 1
ATOM 1406 C C . MET A 1 171 ? 7.123 2.025 -5.816 1.00 68.12 171 MET A C 1
ATOM 1408 O O . MET A 1 171 ? 8.277 2.004 -5.365 1.00 68.12 171 MET A O 1
ATOM 1412 N N . PRO A 1 172 ? 6.846 1.759 -7.109 1.00 70.69 172 PRO A N 1
ATOM 1413 C CA . PRO A 1 172 ? 7.894 1.737 -8.118 1.00 70.69 172 PRO A CA 1
ATOM 1414 C C . PRO A 1 172 ? 8.597 3.096 -8.131 1.00 70.69 172 PRO A C 1
ATOM 1416 O O . PRO A 1 172 ? 7.961 4.147 -8.138 1.00 70.69 172 PRO A O 1
ATOM 1419 N N . PHE A 1 173 ? 9.922 3.072 -8.075 1.00 67.81 173 PHE A N 1
ATOM 1420 C CA . PHE A 1 173 ? 10.748 4.267 -8.088 1.00 67.81 173 PHE A CA 1
ATOM 1421 C C . PHE A 1 173 ? 11.710 4.198 -9.264 1.00 67.81 173 PHE A C 1
ATOM 1423 O O . PHE A 1 173 ? 12.424 3.207 -9.425 1.00 67.81 173 PHE A O 1
ATOM 1430 N N . LEU A 1 174 ? 11.743 5.256 -10.065 1.00 66.62 174 LEU A N 1
ATOM 1431 C CA . LEU A 1 174 ? 12.675 5.366 -11.176 1.00 66.62 174 LEU A CA 1
ATOM 1432 C C . LEU A 1 174 ? 14.055 5.764 -10.662 1.00 66.62 174 LEU A C 1
ATOM 1434 O O . LEU A 1 174 ? 14.195 6.648 -9.813 1.00 66.62 174 LEU A O 1
ATOM 1438 N N . ARG A 1 175 ? 15.089 5.105 -11.176 1.00 68.56 175 ARG A N 1
ATOM 1439 C CA . ARG A 1 175 ? 16.478 5.478 -10.937 1.00 68.56 175 ARG A CA 1
ATOM 1440 C C . ARG A 1 175 ? 17.214 5.527 -12.268 1.00 68.56 175 ARG A C 1
ATOM 1442 O O . ARG A 1 175 ? 17.331 4.526 -12.968 1.00 68.56 175 ARG A O 1
ATOM 1449 N N . ALA A 1 176 ? 17.769 6.691 -12.567 1.00 56.72 176 ALA A N 1
ATOM 1450 C CA . ALA A 1 176 ? 18.712 6.861 -13.653 1.00 56.72 176 ALA A CA 1
ATOM 1451 C C . ALA A 1 176 ? 20.068 6.355 -13.159 1.00 56.72 176 ALA A C 1
ATOM 1453 O O . ALA A 1 176 ? 20.562 6.800 -12.115 1.00 56.72 176 ALA A O 1
ATOM 1454 N N . LEU A 1 177 ? 20.651 5.394 -13.870 1.00 55.59 177 LEU A N 1
ATOM 1455 C CA . LEU A 1 177 ? 22.052 5.048 -13.687 1.00 55.59 177 LEU A CA 1
ATOM 1456 C C . LEU A 1 177 ? 22.834 5.821 -14.745 1.00 55.59 177 LEU A C 1
ATOM 1458 O O . LEU A 1 177 ? 22.775 5.483 -15.921 1.00 55.59 177 LEU A O 1
ATOM 1462 N N . LYS A 1 178 ? 23.582 6.845 -14.323 1.00 48.06 178 LYS A N 1
ATOM 1463 C CA . LYS A 1 178 ? 24.778 7.223 -15.080 1.00 48.06 178 LYS A CA 1
ATOM 1464 C C . LYS A 1 178 ? 25.770 6.085 -14.901 1.00 48.06 178 LYS A C 1
ATOM 1466 O O . LYS A 1 178 ? 25.892 5.570 -13.791 1.00 48.06 178 LYS A O 1
ATOM 1471 N N . GLU A 1 179 ? 26.355 5.645 -16.006 1.00 42.19 179 GLU A N 1
ATOM 1472 C CA . GLU A 1 179 ? 27.203 4.462 -16.123 1.00 42.19 179 GLU A CA 1
ATOM 1473 C C . GLU A 1 179 ? 28.032 4.155 -14.860 1.00 42.19 179 GLU A C 1
ATOM 1475 O O . GLU A 1 179 ? 28.668 5.033 -14.278 1.00 42.19 179 GLU A O 1
ATOM 1480 N N . SER A 1 180 ? 28.108 2.861 -14.528 1.00 37.09 180 SER A N 1
ATOM 1481 C CA . SER A 1 180 ? 29.161 2.264 -13.689 1.00 37.09 180 SER A CA 1
ATOM 1482 C C . SER A 1 180 ? 29.012 2.318 -12.164 1.00 37.09 180 SER A C 1
ATOM 1484 O O . SER A 1 180 ? 29.967 2.672 -11.488 1.00 37.09 180 SER A O 1
ATOM 1486 N N . VAL A 1 181 ? 27.904 1.853 -11.577 1.00 34.12 181 VAL A N 1
ATOM 1487 C CA . VAL A 1 181 ? 27.982 1.245 -10.228 1.00 34.12 181 VAL A CA 1
ATOM 1488 C C . VAL A 1 181 ? 26.965 0.107 -10.106 1.00 34.12 181 VAL A C 1
ATOM 1490 O O . VAL A 1 181 ? 25.829 0.306 -9.679 1.00 34.12 181 VAL A O 1
ATOM 1493 N N . ILE A 1 182 ? 27.386 -1.094 -10.501 1.00 38.16 182 ILE A N 1
ATOM 1494 C CA . ILE A 1 182 ? 26.800 -2.349 -10.024 1.00 38.16 182 ILE A CA 1
ATOM 1495 C C . ILE A 1 182 ? 27.567 -2.694 -8.746 1.00 38.16 182 ILE A C 1
ATOM 1497 O O . ILE A 1 182 ? 28.711 -3.123 -8.841 1.00 38.16 182 ILE A O 1
ATOM 1501 N N . PHE A 1 183 ? 26.960 -2.465 -7.583 1.00 31.28 183 PHE A N 1
ATOM 1502 C CA . PHE A 1 183 ? 27.312 -3.110 -6.315 1.00 31.28 183 PHE A CA 1
ATOM 1503 C C . PHE A 1 183 ? 26.043 -3.262 -5.478 1.00 31.28 183 PHE A C 1
ATOM 1505 O O . PHE A 1 183 ? 25.273 -2.274 -5.394 1.00 31.28 183 PHE A O 1
#

Sequence (183 aa):
MFIETERTEGVSTSDVVCRIIRDYDKYVRRNLQRGYSAKELNVGFLAVSMNVIQNKVDSLKEKSLEFINTWKSRSDDFIKDFLDTFHRDGRLNVIMRRLPCAMTWDELREQISPIPHSEYVSFVAADRQLDPHGFSRCYFAFTEDGDVLDFCNRFNGYVFVDSKGNTFYSMPFLRALKESVIF

InterPro domains:
  IPR005120 UPF3 domain [PF03467] (92-168)
  IPR012677 Nucleotide-binding alpha-beta plait domain superfamily [G3DSA:3.30.70.330] (87-174)
  IPR014729 Rossmann-like alpha/beta/alpha sandwich fold [G3DSA:3.40.50.620] (1-86)
  IPR035979 RNA-binding domain superfamily [SSF54928] (94-169)
  IPR045049 Choline-phosphate cytidylyltransferase Pcy1-like [PTHR10739] (1-95)

Organism: Heterorhabditis bacteriophora (NCBI:txid37862)

Radius of gyration: 26.18 Å; Cα contacts (8 Å, |Δi|>4): 204; chains: 1; bounding box: 71×58×60 Å

Secondary structure (DSSP, 8-state):
-PPPPPPPTT--HHHHHHHHHHHHHHHHHHHHHTT--TTTTT--HHHHHHHHHHHHHHHHHHHHHHHHHHHHHHHHHHHHHHHHHHTTT--EEEEEEEE-TT--HHHHHHHHPSPP-EEEEEEE---GGGTTS--EEEEEEES-HHHHHHHHHHHTT-EEE-TT--EEE-EEEEEE--S----

Nearest PDB structures (foldseek):
  7qg6-assembly1_A  TM=8.735E-01  e=8.422E-09  Homo sapiens
  7qg6-assembly1_C  TM=8.856E-01  e=1.373E-08  Homo sapiens
  7qg6-assembly1_E  TM=8.805E-01  e=2.105E-08  Homo sapiens
  7nwu-assembly2_E  TM=8.579E-01  e=8.069E-08  Homo sapiens
  1uw4-assembly2_C  TM=8.788E-01  e=3.093E-07  Homo sapiens

pLDDT: mean 74.75, std 9.35, range [31.28, 88.06]

Foldseek 3Di:
DDDDDDDDPPDDPVNVVVVVVVVLLVVVLVVVVVPDDCVVSVHDPVSSVVSVVVVVVVVVVVVVVVVLVVCLVCVLVVLVVVCVVQVVQDWKKKKWWQADLQDDPVLVPVVLPPDPPFPDKDKDHFDPVPPPRRGIMMMTTHPDSVSVSVSQNVLRQDWDADPVRDTTGIHIDMDRDRDDDDD

Solvent-accessible surface area (backbone atoms only — not comparable to full-atom values): 10788 Å² total; per-residue (Å²): 135,88,81,86,80,84,79,68,84,96,69,45,74,66,58,56,50,53,50,53,52,55,52,47,55,54,51,50,55,55,40,48,75,73,67,53,52,48,78,81,70,76,45,62,72,65,65,53,52,52,52,54,51,49,53,52,52,51,54,49,50,52,53,52,52,51,52,49,53,56,44,64,74,46,42,63,60,52,50,50,55,49,45,69,67,39,68,82,73,50,62,48,29,41,32,40,40,54,39,50,47,84,46,50,68,68,63,49,51,63,72,52,55,77,77,72,81,50,81,43,77,48,75,45,70,29,50,79,88,46,65,97,70,29,47,11,36,36,39,37,32,38,77,50,70,69,59,51,52,55,48,42,64,68,38,55,64,34,73,48,71,30,98,84,71,51,75,28,61,30,49,61,40,85,42,80,54,71,86,88,79,92,128

Mean predicted aligned error: 13.92 Å